Protein AF-0000000083553019 (afdb_homodimer)

Nearest PDB structures (foldseek):
  6pcp-assembly2_C  TM=9.529E-01  e=1.816E-11  Bordetella pertussis
  6pco-assembly2_C  TM=9.263E-01  e=5.884E-11  Bordetella bronchiseptica
  3bpx-assembly1_A  TM=8.188E-01  e=2.866E-08  unclassified
  7kfq-assembly1_A  TM=7.348E-01  e=8.843E-09  Variovorax paradoxus
  7kua-assembly1_A-2  TM=7.991E-01  e=6.022E-08  Pseudomonas putida

Secondary structure (DSSP, 8-state):
-HHHHHTSS--GGG-HHHHHHHHHHHHHHHHHHH--TT--HHHHHHHHHHHHS-S-EEHHHHHHHTT--HHHHHHHHHHHHHTTSEEEEE-SS-TT-EEEEE-HHHHHHHHHHHHHHHHHHHHHHTTS-HHHHHHHHHHHHHT-/-HHHHHTSS--GGG-HHHHHHHHHHHHHHHHHHH--TT--HHHHHHHHHHHHS-S-EEHHHHHHHTT--HHHHHHHHHHHHHTTSEEEEE-SS-TT-EEEEE-HHHHHHHHHHHHHHHHHHHHHHTTS-HHHHHHHHHHHHHT-

Structure (mmCIF, N/CA/C/O backbone):
data_AF-0000000083553019-model_v1
#
loop_
_entity.id
_entity.type
_entity.pdbx_description
1 polymer 'MarR family transcriptional regulator'
#
loop_
_atom_site.group_PDB
_atom_site.id
_atom_site.type_symbol
_atom_site.label_atom_id
_atom_site.label_alt_id
_atom_site.label_comp_id
_atom_site.label_asym_id
_atom_site.label_entity_id
_atom_site.label_seq_id
_atom_site.pdbx_PDB_ins_code
_atom_site.Cartn_x
_atom_site.Cartn_y
_atom_site.Cartn_z
_atom_site.occupancy
_atom_site.B_iso_or_equiv
_atom_site.auth_seq_id
_atom_site.auth_comp_id
_atom_site.auth_asym_id
_atom_site.auth_atom_id
_atom_site.pdbx_PDB_model_num
ATOM 1 N N . MET A 1 1 ? 2.614 -29.984 -16.501 1 35.88 1 MET A N 1
ATOM 2 C CA . MET A 1 1 ? 1.495 -29.535 -15.677 1 35.88 1 MET A CA 1
ATOM 3 C C . MET A 1 1 ? 1.742 -28.126 -15.147 1 35.88 1 MET A C 1
ATOM 5 O O . MET A 1 1 ? 0.849 -27.515 -14.557 1 35.88 1 MET A O 1
ATOM 9 N N . ALA A 1 2 ? 3.005 -27.782 -14.79 1 47.56 2 ALA A N 1
ATOM 10 C CA . ALA A 1 2 ? 3.45 -26.429 -14.47 1 47.56 2 ALA A CA 1
ATOM 11 C C . ALA A 1 2 ? 3.044 -25.444 -15.563 1 47.56 2 ALA A C 1
ATOM 13 O O . ALA A 1 2 ? 2.718 -24.29 -15.277 1 47.56 2 ALA A O 1
ATOM 14 N N . SER A 1 3 ? 3.048 -25.919 -16.697 1 47.74 3 SER A N 1
ATOM 15 C CA . SER A 1 3 ? 2.87 -25.28 -17.996 1 47.74 3 SER A CA 1
ATOM 16 C C . SER A 1 3 ? 1.48 -24.668 -18.126 1 47.74 3 SER A C 1
ATOM 18 O O . SER A 1 3 ? 1.325 -23.576 -18.678 1 47.74 3 SER A O 1
ATOM 20 N N . ASP A 1 4 ? 0.538 -25.415 -17.457 1 52.65 4 ASP A N 1
ATOM 21 C CA . ASP A 1 4 ? -0.836 -25.041 -17.777 1 52.65 4 ASP A CA 1
ATOM 22 C C . ASP A 1 4 ? -1.241 -23.763 -17.045 1 52.65 4 ASP A C 1
ATOM 24 O O . ASP A 1 4 ? -1.961 -22.927 -17.596 1 52.65 4 ASP A O 1
ATOM 28 N N . LEU A 1 5 ? -0.717 -23.644 -15.852 1 54.84 5 LEU A N 1
ATOM 29 C CA . LEU A 1 5 ? -1.091 -22.445 -15.11 1 54.84 5 LEU A CA 1
ATOM 30 C C . LEU A 1 5 ? -0.454 -21.203 -15.725 1 54.84 5 LEU A C 1
ATOM 32 O O . LEU A 1 5 ? -1.067 -20.133 -15.75 1 54.84 5 LEU A O 1
ATOM 36 N N . ALA A 1 6 ? 0.88 -21.448 -16.104 1 54.36 6 ALA A N 1
ATOM 37 C CA . ALA A 1 6 ? 1.606 -20.35 -16.736 1 54.36 6 ALA A CA 1
ATOM 38 C C . ALA A 1 6 ? 0.923 -19.913 -18.028 1 54.36 6 ALA A C 1
ATOM 40 O O . ALA A 1 6 ? 1.055 -18.761 -18.449 1 54.36 6 ALA A O 1
ATOM 41 N N . SER A 1 7 ? 0.325 -20.915 -18.604 1 51.95 7 SER A N 1
ATOM 42 C CA . SER A 1 7 ? -0.366 -20.628 -19.857 1 51.95 7 SER A CA 1
ATOM 43 C C . SER A 1 7 ? -1.573 -19.724 -19.628 1 51.95 7 SER A C 1
ATOM 45 O O . SER A 1 7 ? -2.135 -19.178 -20.579 1 51.95 7 SER A O 1
ATOM 47 N N . GLN A 1 8 ? -1.853 -19.623 -18.243 1 61.03 8 GLN A N 1
ATOM 48 C CA . GLN A 1 8 ? -3.068 -18.85 -18.007 1 61.03 8 GLN A CA 1
ATOM 49 C C . GLN A 1 8 ? -2.781 -17.352 -18.037 1 61.03 8 GLN A C 1
ATOM 51 O O . GLN A 1 8 ? -1.636 -16.93 -17.859 1 61.03 8 GLN A O 1
ATOM 56 N N . ASP A 1 9 ? -3.658 -16.611 -18.716 1 75.68 9 ASP A N 1
ATOM 57 C CA . ASP A 1 9 ? -3.724 -15.187 -19.032 1 75.68 9 ASP A CA 1
ATOM 58 C C . ASP A 1 9 ? -3.428 -14.336 -17.8 1 75.68 9 ASP A C 1
ATOM 60 O O . ASP A 1 9 ? -3.471 -13.106 -17.863 1 75.68 9 ASP A O 1
ATOM 64 N N . TYR A 1 10 ? -3 -15.184 -16.72 1 87.85 10 TYR A N 1
ATOM 65 C CA . TYR A 1 10 ? -2.717 -14.421 -15.51 1 87.85 10 TYR A CA 1
ATOM 66 C C . TYR A 1 10 ? -1.215 -14.266 -15.302 1 87.85 10 TYR A C 1
ATOM 68 O O . TYR A 1 10 ? -0.486 -15.258 -15.237 1 87.85 10 TYR A O 1
ATOM 76 N N . ARG A 1 11 ? -0.749 -13.079 -15.281 1 91.2 11 ARG A N 1
ATOM 77 C CA . ARG A 1 11 ? 0.642 -12.751 -14.986 1 91.2 11 ARG A CA 1
ATOM 78 C C . ARG A 1 11 ? 0.745 -11.856 -13.756 1 91.2 11 ARG A C 1
ATOM 80 O O . ARG A 1 11 ? 0.334 -10.694 -13.791 1 91.2 11 ARG A O 1
ATOM 87 N N . LEU A 1 12 ? 1.39 -12.367 -12.723 1 93.12 12 LEU A N 1
ATOM 88 C CA . LEU A 1 12 ? 1.452 -11.682 -11.436 1 93.12 12 LEU A CA 1
ATOM 89 C C . LEU A 1 12 ? 2.073 -10.298 -11.587 1 93.12 12 LEU A C 1
ATOM 91 O O . LEU A 1 12 ? 1.541 -9.314 -11.069 1 93.12 12 LEU A O 1
ATOM 95 N N . ASP A 1 13 ? 3.11 -10.185 -12.419 1 93.41 13 ASP A N 1
ATOM 96 C CA . ASP A 1 13 ? 3.893 -8.96 -12.549 1 93.41 13 ASP A CA 1
ATOM 97 C C . ASP A 1 13 ? 3.097 -7.872 -13.266 1 93.41 13 ASP A C 1
ATOM 99 O O . ASP A 1 13 ? 3.534 -6.722 -13.339 1 93.41 13 ASP A O 1
ATOM 103 N N . GLU A 1 14 ? 1.885 -8.257 -13.696 1 93.43 14 GLU A N 1
ATOM 104 C CA . GLU A 1 14 ? 1.049 -7.308 -14.424 1 93.43 14 GLU A CA 1
ATOM 105 C C . GLU A 1 14 ? -0.226 -6.987 -13.649 1 93.43 14 GLU A C 1
ATOM 107 O O . GLU A 1 14 ? -1.032 -6.162 -14.084 1 93.43 14 GLU A O 1
ATOM 112 N N . GLN A 1 15 ? -0.389 -7.657 -12.58 1 94.87 15 GLN A N 1
ATOM 113 C CA . GLN A 1 15 ? -1.6 -7.457 -11.791 1 94.87 15 GLN A CA 1
ATOM 114 C C . GLN A 1 15 ? -1.505 -6.186 -10.95 1 94.87 15 GLN A C 1
ATOM 116 O O . GLN A 1 15 ? -0.486 -5.941 -10.3 1 94.87 15 GLN A O 1
ATOM 121 N N . VAL A 1 16 ? -2.529 -5.452 -10.929 1 96.93 16 VAL A N 1
ATOM 122 C CA . VAL A 1 16 ? -2.555 -4.13 -10.313 1 96.93 16 VAL A CA 1
ATOM 123 C C . VAL A 1 16 ? -2.311 -4.253 -8.811 1 96.93 16 VAL A C 1
ATOM 125 O O . VAL A 1 16 ? -1.623 -3.419 -8.217 1 96.93 16 VAL A O 1
ATOM 128 N N . GLY A 1 17 ? -2.87 -5.293 -8.212 1 96.32 17 GLY A N 1
ATOM 129 C CA . GLY A 1 17 ? -2.641 -5.473 -6.787 1 96.32 17 GLY A CA 1
ATOM 130 C C . GLY A 1 17 ? -1.178 -5.67 -6.439 1 96.32 17 GLY A C 1
ATOM 131 O O . GLY A 1 17 ? -0.687 -5.11 -5.457 1 96.32 17 GLY A O 1
ATOM 132 N N . PHE A 1 18 ? -0.495 -6.432 -7.224 1 95.54 18 PHE A N 1
ATOM 133 C CA . PHE A 1 18 ? 0.93 -6.686 -7.042 1 95.54 18 PHE A CA 1
ATOM 134 C C . PHE A 1 18 ? 1.739 -5.414 -7.266 1 95.54 18 PHE A C 1
ATOM 136 O O . PHE A 1 18 ? 2.622 -5.086 -6.471 1 95.54 18 PHE A O 1
ATOM 143 N N . LEU A 1 19 ? 1.368 -4.643 -8.229 1 97.18 19 LEU A N 1
ATOM 144 C CA . LEU A 1 19 ? 2.091 -3.425 -8.581 1 97.18 19 LEU A CA 1
ATOM 145 C C . LEU A 1 19 ? 1.844 -2.329 -7.55 1 97.18 19 LEU A C 1
ATOM 147 O O . LEU A 1 19 ? 2.748 -1.552 -7.235 1 97.18 19 LEU A O 1
ATOM 151 N N . LEU A 1 20 ? 0.642 -2.26 -7.044 1 97.04 20 LEU A N 1
ATOM 152 C CA . LEU A 1 20 ? 0.338 -1.314 -5.975 1 97.04 20 LEU A CA 1
ATOM 153 C C . LEU A 1 20 ? 1.174 -1.609 -4.734 1 97.04 20 LEU A C 1
ATOM 155 O O . LEU A 1 20 ? 1.741 -0.695 -4.131 1 97.04 20 LEU A O 1
ATOM 159 N N . ARG A 1 21 ? 1.282 -2.832 -4.401 1 94.84 21 ARG A N 1
ATOM 160 C CA . ARG A 1 21 ? 2.07 -3.224 -3.237 1 94.84 21 ARG A CA 1
ATOM 161 C C . ARG A 1 21 ? 3.541 -2.869 -3.427 1 94.84 21 ARG A C 1
ATOM 163 O O . ARG A 1 21 ? 4.17 -2.305 -2.529 1 94.84 21 ARG A O 1
ATOM 170 N N . LYS A 1 22 ? 4.045 -3.202 -4.531 1 95.38 22 LYS A N 1
ATOM 171 C CA . LYS A 1 22 ? 5.452 -2.925 -4.807 1 95.38 22 LYS A CA 1
ATOM 172 C C . LYS A 1 22 ? 5.727 -1.424 -4.808 1 95.38 22 LYS A C 1
ATOM 174 O O . LYS A 1 22 ? 6.744 -0.974 -4.275 1 95.38 22 LYS A O 1
ATOM 179 N N . ALA A 1 23 ? 4.852 -0.672 -5.457 1 96.79 23 ALA A N 1
ATOM 180 C CA . ALA A 1 23 ? 5.004 0.781 -5.491 1 96.79 23 ALA A CA 1
ATOM 181 C C . ALA A 1 23 ? 4.937 1.372 -4.085 1 96.79 23 ALA A C 1
ATOM 183 O O . ALA A 1 23 ? 5.723 2.257 -3.74 1 96.79 23 ALA A O 1
ATOM 184 N N . ASN A 1 24 ? 4 0.86 -3.343 1 95.11 24 ASN A N 1
ATOM 185 C CA . ASN A 1 24 ? 3.886 1.313 -1.961 1 95.11 24 ASN A CA 1
ATOM 186 C C . ASN A 1 24 ? 5.132 0.963 -1.152 1 95.11 24 ASN A C 1
ATOM 188 O O . ASN A 1 24 ? 5.609 1.774 -0.356 1 95.11 24 ASN A O 1
ATOM 192 N N . GLN A 1 25 ? 5.622 -0.166 -1.332 1 92.89 25 GLN A N 1
ATOM 193 C CA . GLN A 1 25 ? 6.833 -0.589 -0.637 1 92.89 25 GLN A CA 1
ATOM 194 C C . GLN A 1 25 ? 8.011 0.316 -0.985 1 92.89 25 GLN A C 1
ATOM 196 O O . GLN A 1 25 ? 8.772 0.721 -0.103 1 92.89 25 GLN A O 1
ATOM 201 N N . ARG A 1 26 ? 8.193 0.574 -2.219 1 94.77 26 ARG A N 1
ATOM 202 C CA . ARG A 1 26 ? 9.265 1.476 -2.629 1 94.77 26 ARG A CA 1
ATOM 203 C C . ARG A 1 26 ? 9.106 2.845 -1.978 1 94.77 26 ARG A C 1
ATOM 205 O O . ARG A 1 26 ? 10.075 3.411 -1.465 1 94.77 26 ARG A O 1
ATOM 212 N N . HIS A 1 27 ? 7.912 3.39 -2.013 1 95.8 27 HIS A N 1
ATOM 213 C CA . HIS A 1 27 ? 7.644 4.685 -1.398 1 95.8 27 HIS A CA 1
ATOM 214 C C . HIS A 1 27 ? 7.989 4.672 0.087 1 95.8 27 HIS A C 1
ATOM 216 O O . HIS A 1 27 ? 8.626 5.601 0.589 1 95.8 27 HIS A O 1
ATOM 222 N N . LEU A 1 28 ? 7.637 3.625 0.771 1 93.13 28 LEU A N 1
ATOM 223 C CA . LEU A 1 28 ? 7.887 3.529 2.206 1 93.13 28 LEU A CA 1
ATOM 224 C C . LEU A 1 28 ? 9.38 3.411 2.49 1 93.13 28 LEU A C 1
ATOM 226 O O . LEU A 1 28 ? 9.865 3.916 3.506 1 93.13 28 LEU A O 1
ATOM 230 N N . THR A 1 29 ? 10.076 2.747 1.608 1 92.99 29 THR A N 1
ATOM 231 C CA . THR A 1 29 ? 11.526 2.671 1.741 1 92.99 29 THR A CA 1
ATOM 232 C C . THR A 1 29 ? 12.154 4.055 1.613 1 92.99 29 THR A C 1
ATOM 234 O O . THR A 1 29 ? 13.019 4.427 2.409 1 92.99 29 THR A O 1
ATOM 237 N N . ILE A 1 30 ? 11.708 4.795 0.635 1 95.14 30 ILE A N 1
ATOM 238 C CA . ILE A 1 30 ? 12.183 6.16 0.444 1 95.14 30 ILE A CA 1
ATOM 239 C C . ILE A 1 30 ? 11.854 6.998 1.678 1 95.14 30 ILE A C 1
ATOM 241 O O . ILE A 1 30 ? 12.714 7.713 2.198 1 95.14 30 ILE A O 1
ATOM 245 N N . LEU A 1 31 ? 10.656 6.86 2.144 1 94.34 31 LEU A N 1
ATOM 246 C CA . LEU A 1 31 ? 10.183 7.6 3.309 1 94.34 31 LEU A CA 1
ATOM 247 C C . LEU A 1 31 ? 11.017 7.267 4.541 1 94.34 31 LEU A C 1
ATOM 249 O O . LEU A 1 31 ? 11.496 8.167 5.234 1 94.34 31 LEU A O 1
ATOM 253 N N . SER A 1 32 ? 11.209 6.051 4.799 1 91.4 32 SER A N 1
ATOM 254 C CA . SER A 1 32 ? 11.938 5.607 5.982 1 91.4 32 SER A CA 1
ATOM 255 C C . SER A 1 32 ? 13.383 6.093 5.955 1 91.4 32 SER A C 1
ATOM 257 O O . SER A 1 32 ? 13.973 6.363 7.004 1 91.4 32 SER A O 1
ATOM 259 N N . GLY A 1 33 ? 13.906 6.227 4.777 1 92.36 33 GLY A N 1
ATOM 260 C CA . GLY A 1 33 ? 15.286 6.665 4.649 1 92.36 33 GLY A CA 1
ATOM 261 C C . GLY A 1 33 ? 15.455 8.164 4.816 1 92.36 33 GLY A C 1
ATOM 262 O O . GLY A 1 33 ? 16.561 8.644 5.07 1 92.36 33 GLY A O 1
ATOM 263 N N . MET A 1 34 ? 14.38 8.879 4.72 1 92.08 34 MET A N 1
ATOM 264 C CA . MET A 1 34 ? 14.506 10.333 4.674 1 92.08 34 MET A CA 1
ATOM 265 C C . MET A 1 34 ? 13.783 10.978 5.852 1 92.08 34 MET A C 1
ATOM 267 O O . MET A 1 34 ? 14.091 12.11 6.229 1 92.08 34 MET A O 1
ATOM 271 N N . MET A 1 35 ? 12.754 10.323 6.338 1 85.59 35 MET A N 1
ATOM 272 C CA . MET A 1 35 ? 11.862 10.953 7.307 1 85.59 35 MET A CA 1
ATOM 273 C C . MET A 1 35 ? 12.592 11.237 8.615 1 85.59 35 MET A C 1
ATOM 275 O O . MET A 1 35 ? 13.135 10.324 9.239 1 85.59 35 MET A O 1
ATOM 279 N N . PRO A 1 36 ? 12.46 12.543 8.803 1 74.69 36 PRO A N 1
ATOM 280 C CA . PRO A 1 36 ? 13.012 12.925 10.105 1 74.69 36 PRO A CA 1
ATOM 281 C C . PRO A 1 36 ? 11.989 12.82 11.234 1 74.69 36 PRO A C 1
ATOM 283 O O . PRO A 1 36 ? 10.782 12.82 10.98 1 74.69 36 PRO A O 1
ATOM 286 N N . GLY A 1 37 ? 12.416 12.621 12.511 1 70.2 37 GLY A N 1
ATOM 287 C CA . GLY A 1 37 ? 11.575 12.891 13.666 1 70.2 37 GLY A CA 1
ATOM 288 C C . GLY A 1 37 ? 10.823 11.667 14.155 1 70.2 37 GLY A C 1
ATOM 289 O O . GLY A 1 37 ? 10.06 11.746 15.12 1 70.2 37 GLY A O 1
ATOM 290 N N . GLY A 1 38 ? 10.893 10.594 13.341 1 81.59 38 GLY A N 1
ATOM 291 C CA . GLY A 1 38 ? 10.377 9.346 13.88 1 81.59 38 GLY A CA 1
ATOM 292 C C . GLY A 1 38 ? 8.906 9.129 13.579 1 81.59 38 GLY A C 1
ATOM 293 O O . GLY A 1 38 ? 8.238 8.343 14.254 1 81.59 38 GLY A O 1
ATOM 294 N N . LEU A 1 39 ? 8.263 10 12.646 1 90.9 39 LEU A N 1
ATOM 295 C CA . LEU A 1 39 ? 6.855 9.792 12.326 1 90.9 39 LEU A CA 1
ATOM 296 C C . LEU A 1 39 ? 6.695 8.736 11.238 1 90.9 39 LEU A C 1
ATOM 298 O O . LEU A 1 39 ? 7.475 8.699 10.283 1 90.9 39 LEU A O 1
ATOM 302 N N . THR A 1 40 ? 5.704 7.959 11.41 1 90.55 40 THR A N 1
ATOM 303 C CA . THR A 1 40 ? 5.28 7.08 10.326 1 90.55 40 THR A CA 1
ATOM 304 C C . THR A 1 40 ? 4.424 7.839 9.316 1 90.55 40 THR A C 1
ATOM 306 O O . THR A 1 40 ? 4.034 8.983 9.561 1 90.55 40 THR A O 1
ATOM 309 N N . SER A 1 41 ? 4.189 7.203 8.19 1 92.47 41 SER A N 1
ATOM 310 C CA . SER A 1 41 ? 3.344 7.809 7.166 1 92.47 41 SER A CA 1
ATOM 311 C C . SER A 1 41 ? 1.958 8.133 7.713 1 92.47 41 SER A C 1
ATOM 313 O O . SER A 1 41 ? 1.425 9.216 7.467 1 92.47 41 SER A O 1
ATOM 315 N N . MET A 1 42 ? 1.43 7.225 8.532 1 93.15 42 MET A N 1
ATOM 316 C CA . MET A 1 42 ? 0.09 7.405 9.084 1 93.15 42 MET A CA 1
ATOM 317 C C . MET A 1 42 ? 0.078 8.515 10.13 1 93.15 42 MET A C 1
ATOM 319 O O . MET A 1 42 ? -0.873 9.295 10.202 1 93.15 42 MET A O 1
ATOM 323 N N . GLN A 1 43 ? 1.106 8.571 10.902 1 94.3 43 GLN A N 1
ATOM 324 C CA . GLN A 1 43 ? 1.22 9.642 11.887 1 94.3 43 GLN A CA 1
ATOM 325 C C . GLN A 1 43 ? 1.347 11.002 11.207 1 94.3 43 GLN A C 1
ATOM 327 O O . GLN A 1 43 ? 0.732 11.978 11.642 1 94.3 43 GLN A O 1
ATOM 332 N N . PHE A 1 44 ? 2.109 11.037 10.152 1 94.4 44 PHE A N 1
ATOM 333 C CA . PHE A 1 44 ? 2.257 12.281 9.406 1 94.4 44 PHE A CA 1
ATOM 334 C C . PHE A 1 44 ? 0.919 12.73 8.832 1 94.4 44 PHE A C 1
ATOM 336 O O . PHE A 1 44 ? 0.516 13.881 9.01 1 94.4 44 PHE A O 1
ATOM 343 N N . SER A 1 45 ? 0.286 11.857 8.114 1 95.2 45 SER A N 1
ATOM 344 C CA . SER A 1 45 ? -0.989 12.205 7.497 1 95.2 45 SER A CA 1
ATOM 345 C C . SER A 1 45 ? -1.991 12.694 8.537 1 95.2 45 SER A C 1
ATOM 347 O O . SER A 1 45 ? -2.74 13.642 8.288 1 95.2 45 SER A O 1
ATOM 349 N N . THR A 1 46 ? -1.995 12.086 9.657 1 95.19 46 THR A N 1
ATOM 350 C CA . THR A 1 46 ? -2.897 12.453 10.743 1 95.19 46 THR A CA 1
ATOM 351 C C . THR A 1 46 ? -2.562 13.843 11.277 1 95.19 46 THR A C 1
ATOM 353 O O . THR A 1 46 ? -3.443 14.698 11.392 1 95.19 46 THR A O 1
ATOM 356 N N . LEU A 1 47 ? -1.327 14.06 11.577 1 94.47 47 LEU A N 1
ATOM 357 C CA . LEU A 1 47 ? -0.879 15.353 12.083 1 94.47 47 LEU A CA 1
ATOM 358 C C . LEU A 1 47 ? -1.17 16.461 11.076 1 94.47 47 LEU A C 1
ATOM 360 O O . LEU A 1 47 ? -1.643 17.536 11.45 1 94.47 47 LEU A O 1
ATOM 364 N N . TYR A 1 48 ? -0.899 16.159 9.862 1 94.88 48 TYR A N 1
ATOM 365 C CA . TYR A 1 48 ? -1.138 17.118 8.79 1 94.88 48 TYR A CA 1
ATOM 366 C C . TYR A 1 48 ? -2.616 17.484 8.704 1 94.88 48 TYR A C 1
ATOM 368 O O . TYR A 1 48 ? -2.966 18.663 8.627 1 94.88 48 TYR A O 1
ATOM 376 N N . ARG A 1 49 ? -3.413 16.461 8.725 1 93.77 49 ARG A N 1
ATOM 377 C CA . ARG A 1 49 ? -4.852 16.683 8.618 1 93.77 49 ARG A CA 1
ATOM 378 C C . ARG A 1 49 ? -5.364 17.525 9.782 1 93.77 49 ARG A C 1
ATOM 380 O O . ARG A 1 49 ? -6.138 18.464 9.582 1 93.77 49 ARG A O 1
ATOM 387 N N . LEU A 1 50 ? -4.95 17.276 10.897 1 93.3 50 LEU A N 1
ATOM 388 C CA . LEU A 1 50 ? -5.391 18.011 12.077 1 93.3 50 LEU A CA 1
ATOM 389 C C . LEU A 1 50 ? -4.924 19.461 12.02 1 93.3 50 LEU A C 1
ATOM 391 O O . LEU A 1 50 ? -5.623 20.362 12.491 1 93.3 50 LEU A O 1
ATOM 395 N N . ALA A 1 51 ? -3.792 19.652 11.457 1 91.94 51 ALA A N 1
ATOM 396 C CA . ALA A 1 51 ? -3.209 20.99 11.409 1 91.94 51 ALA A CA 1
ATOM 397 C C . ALA A 1 51 ? -3.891 21.848 10.347 1 91.94 51 ALA A C 1
ATOM 399 O O . ALA A 1 51 ? -3.88 23.078 10.432 1 91.94 51 ALA A O 1
ATOM 400 N N . THR A 1 52 ? -4.48 21.185 9.383 1 89.98 52 THR A N 1
ATOM 401 C CA . THR A 1 52 ? -4.929 21.954 8.228 1 89.98 52 THR A CA 1
ATOM 402 C C . THR A 1 52 ? -6.453 21.972 8.149 1 89.98 52 THR A C 1
ATOM 404 O O . THR A 1 52 ? -7.033 22.786 7.429 1 89.98 52 THR A O 1
ATOM 407 N N . GLU A 1 53 ? -7.01 21.028 8.815 1 84.58 53 GLU A N 1
ATOM 408 C CA . GLU A 1 53 ? -8.469 20.992 8.817 1 84.58 53 GLU A CA 1
ATOM 409 C C . GLU A 1 53 ? -9.044 21.957 9.85 1 84.58 53 GLU A C 1
ATOM 411 O O . GLU A 1 53 ? -8.539 22.048 10.971 1 84.58 53 GLU A O 1
ATOM 416 N N . PRO A 1 54 ? -10.028 22.695 9.33 1 78.18 54 PRO A N 1
ATOM 417 C CA . PRO A 1 54 ? -10.701 23.531 10.327 1 78.18 54 PRO A CA 1
ATOM 418 C C . PRO A 1 54 ? -11.413 22.711 11.401 1 78.18 54 PRO A C 1
ATOM 420 O O . PRO A 1 54 ? -11.965 21.648 11.106 1 78.18 54 PRO A O 1
ATOM 423 N N . GLY A 1 55 ? -11.088 22.907 12.615 1 69.52 55 GLY A N 1
ATOM 424 C CA . GLY A 1 55 ? -11.594 22.118 13.727 1 69.52 55 GLY A CA 1
ATOM 425 C C . GLY A 1 55 ? -13.088 22.277 13.94 1 69.52 55 GLY A C 1
ATOM 426 O O . GLY A 1 55 ? -13.781 22.858 13.102 1 69.52 55 GLY A O 1
ATOM 427 N N . PRO A 1 56 ? -13.579 21.698 15.021 1 77.15 56 PRO A N 1
ATOM 428 C CA . PRO A 1 56 ? -13.164 20.512 15.774 1 77.15 56 PRO A CA 1
ATOM 429 C C . PRO A 1 56 ? -13.197 19.238 14.932 1 77.15 56 PRO A C 1
ATOM 431 O O . PRO A 1 56 ? -14.064 19.087 14.068 1 77.15 56 PRO A O 1
ATOM 434 N N . VAL A 1 57 ? -12.211 18.389 15.055 1 88.81 57 VAL A N 1
ATOM 435 C CA . VAL A 1 57 ? -12.153 17.124 14.33 1 88.81 57 VAL A CA 1
ATOM 436 C C . VAL A 1 57 ? -12.328 15.961 15.305 1 88.81 57 VAL A C 1
ATOM 438 O O . VAL A 1 57 ? -11.594 15.853 16.29 1 88.81 57 VAL A O 1
ATOM 441 N N . SER A 1 58 ? -13.349 15.173 15.025 1 90.64 58 SER A N 1
ATOM 442 C CA . SER A 1 58 ? -13.543 13.973 15.833 1 90.64 58 SER A CA 1
ATOM 443 C C . SER A 1 58 ? -12.622 12.846 15.378 1 90.64 58 SER A C 1
ATOM 445 O O . SER A 1 58 ? -12.13 12.857 14.247 1 90.64 58 SER A O 1
ATOM 447 N N . GLN A 1 59 ? -12.428 11.91 16.25 1 89.04 59 GLN A N 1
ATOM 448 C CA . GLN A 1 59 ? -11.593 10.764 15.909 1 89.04 59 GLN A CA 1
ATOM 449 C C . GLN A 1 59 ? -12.16 10.007 14.712 1 89.04 59 GLN A C 1
ATOM 451 O O . GLN A 1 59 ? -11.413 9.579 13.83 1 89.04 59 GLN A O 1
ATOM 456 N N . ASN A 1 60 ? -13.442 9.857 14.701 1 88.79 60 ASN A N 1
ATOM 457 C CA . ASN A 1 60 ? -14.088 9.154 13.598 1 88.79 60 ASN A CA 1
ATOM 458 C C . ASN A 1 60 ? -13.921 9.905 12.28 1 88.79 60 ASN A C 1
ATOM 460 O O . ASN A 1 60 ? -13.631 9.299 11.247 1 88.79 60 ASN A O 1
ATOM 464 N N . ALA A 1 61 ? -14.119 11.152 12.332 1 89.75 61 ALA A N 1
ATOM 465 C CA . ALA A 1 61 ? -13.946 11.985 11.145 1 89.75 61 ALA A CA 1
ATOM 466 C C . ALA A 1 61 ? -12.499 11.954 10.66 1 89.75 61 ALA A C 1
ATOM 468 O O . ALA A 1 61 ? -12.243 11.878 9.456 1 89.75 61 ALA A O 1
ATOM 469 N N . LEU A 1 62 ? -11.572 11.998 11.571 1 91.67 62 LEU A N 1
ATOM 470 C CA . LEU A 1 62 ? -10.148 11.949 11.257 1 91.67 62 LEU A CA 1
ATOM 471 C C . LEU A 1 62 ? -9.794 10.651 10.539 1 91.67 62 LEU A C 1
ATOM 473 O O . LEU A 1 62 ? -9.12 10.672 9.506 1 91.67 62 LEU A O 1
ATOM 477 N N . GLY A 1 63 ? -10.236 9.559 11.067 1 91.17 63 GLY A N 1
ATOM 478 C CA . GLY A 1 63 ? -9.993 8.27 10.44 1 91.17 63 GLY A CA 1
ATOM 479 C C . GLY A 1 63 ? -10.465 8.208 9 1 91.17 63 GLY A C 1
ATOM 480 O O . GLY A 1 63 ? -9.742 7.729 8.124 1 91.17 63 GLY A O 1
ATOM 481 N N . ARG A 1 64 ? -11.61 8.733 8.721 1 87.65 64 ARG A N 1
ATOM 482 C CA . ARG A 1 64 ? -12.18 8.751 7.377 1 87.65 64 ARG A CA 1
ATOM 483 C C . ARG A 1 64 ? -11.353 9.628 6.444 1 87.65 64 ARG A C 1
ATOM 485 O O . ARG A 1 64 ? -11.117 9.266 5.289 1 87.65 64 ARG A O 1
ATOM 492 N N . MET A 1 65 ? -10.85 10.713 6.956 1 88.68 65 MET A N 1
ATOM 493 C CA . MET A 1 65 ? -10.102 11.677 6.153 1 88.68 65 MET A CA 1
ATOM 494 C C . MET A 1 65 ? -8.752 11.106 5.734 1 88.68 65 MET A C 1
ATOM 496 O O . MET A 1 65 ? -8.216 11.472 4.686 1 88.68 65 MET A O 1
ATOM 500 N N . VAL A 1 66 ? -8.203 10.18 6.56 1 90.67 66 VAL A N 1
ATOM 501 C CA . VAL A 1 66 ? -6.864 9.685 6.257 1 90.67 66 VAL A CA 1
ATOM 502 C C . VAL A 1 66 ? -6.923 8.193 5.938 1 90.67 66 VAL A C 1
ATOM 504 O O . VAL A 1 66 ? -5.897 7.509 5.945 1 90.67 66 VAL A O 1
ATOM 507 N N . ALA A 1 67 ? -8.117 7.688 5.708 1 87.54 67 ALA A N 1
ATOM 508 C CA . ALA A 1 67 ? -8.364 6.321 5.256 1 87.54 67 ALA A CA 1
ATOM 509 C C . ALA A 1 67 ? -7.82 5.306 6.257 1 87.54 67 ALA A C 1
ATOM 511 O O . ALA A 1 67 ? -7.075 4.397 5.886 1 87.54 67 ALA A O 1
ATOM 512 N N . MET A 1 68 ? -8.197 5.425 7.457 1 90.91 68 MET A N 1
ATOM 513 C CA . MET A 1 68 ? -7.843 4.503 8.533 1 90.91 68 MET A CA 1
ATOM 514 C C . MET A 1 68 ? -9.093 3.984 9.237 1 90.91 68 MET A C 1
ATOM 516 O O . MET A 1 68 ? -10.091 4.698 9.347 1 90.91 68 MET A O 1
ATOM 520 N N . ASP A 1 69 ? -8.94 2.757 9.678 1 88.33 69 ASP A N 1
ATOM 521 C CA . ASP A 1 69 ? -10.036 2.233 10.488 1 88.33 69 ASP A CA 1
ATOM 522 C C . ASP A 1 69 ? -9.929 2.713 11.933 1 88.33 69 ASP A C 1
ATOM 524 O O . ASP A 1 69 ? -8.949 3.361 12.307 1 88.33 69 ASP A O 1
ATOM 528 N N . ALA A 1 70 ? -10.946 2.412 12.669 1 90.4 70 ALA A N 1
ATOM 529 C CA . ALA A 1 70 ? -11.079 2.942 14.024 1 90.4 70 ALA A CA 1
ATOM 530 C C . ALA A 1 70 ? -9.917 2.494 14.905 1 90.4 70 ALA A C 1
ATOM 532 O O . ALA A 1 70 ? -9.371 3.288 15.674 1 90.4 70 ALA A O 1
ATOM 533 N N . ALA A 1 71 ? -9.582 1.2 14.74 1 91.27 71 ALA A N 1
ATOM 534 C CA . ALA A 1 71 ? -8.511 0.666 15.577 1 91.27 71 ALA A CA 1
ATOM 535 C C . ALA A 1 71 ? -7.178 1.338 15.257 1 91.27 71 ALA A C 1
ATOM 537 O O . ALA A 1 71 ? -6.433 1.716 16.164 1 91.27 71 ALA A O 1
ATOM 538 N N . THR A 1 72 ? -6.884 1.513 14.031 1 91.24 72 THR A N 1
ATOM 539 C CA . THR A 1 72 ? -5.651 2.156 13.589 1 91.24 72 THR A CA 1
ATOM 540 C C . THR A 1 72 ? -5.63 3.625 14 1 91.24 72 THR A C 1
ATOM 542 O O . THR A 1 72 ? -4.608 4.128 14.471 1 91.24 72 THR A O 1
ATOM 545 N N . THR A 1 73 ? -6.733 4.27 13.843 1 94.09 73 THR A N 1
ATOM 546 C CA . THR A 1 73 ? -6.833 5.676 14.216 1 94.09 73 THR A CA 1
ATOM 547 C C . THR A 1 73 ? -6.544 5.863 15.703 1 94.09 73 THR A C 1
ATOM 549 O O . THR A 1 73 ? -5.774 6.747 16.085 1 94.09 73 THR A O 1
ATOM 552 N N . LYS A 1 74 ? -7.131 5.057 16.463 1 94.28 74 LYS A N 1
ATOM 553 C CA . LYS A 1 74 ? -6.924 5.124 17.906 1 94.28 74 LYS A CA 1
ATOM 554 C C . LYS A 1 74 ? -5.446 4.979 18.257 1 94.28 74 LYS A C 1
ATOM 556 O O . LYS A 1 74 ? -4.913 5.754 19.054 1 94.28 74 LYS A O 1
ATOM 561 N N . GLY A 1 75 ? -4.817 3.996 17.64 1 95.83 75 GLY A N 1
ATOM 562 C CA . GLY A 1 75 ? -3.402 3.774 17.892 1 95.83 75 GLY A CA 1
ATOM 563 C C . GLY A 1 75 ? -2.53 4.941 17.47 1 95.83 75 GLY A C 1
ATOM 564 O O . GLY A 1 75 ? -1.62 5.338 18.2 1 95.83 75 GLY A O 1
ATOM 565 N N . VAL A 1 76 ? -2.793 5.467 16.361 1 95.86 76 VAL A N 1
ATOM 566 C CA . VAL A 1 76 ? -2.011 6.576 15.826 1 95.86 76 VAL A CA 1
ATOM 567 C C . VAL A 1 76 ? -2.201 7.813 16.702 1 95.86 76 VAL A C 1
ATOM 569 O O . VAL A 1 76 ? -1.232 8.496 17.041 1 95.86 76 VAL A O 1
ATOM 572 N N . VAL A 1 77 ? -3.42 8.059 17.116 1 94.89 77 VAL A N 1
ATOM 573 C CA . VAL A 1 77 ? -3.741 9.206 17.959 1 94.89 77 VAL A CA 1
ATOM 574 C C . VAL A 1 77 ? -3.039 9.069 19.308 1 94.89 77 VAL A C 1
ATOM 576 O O . VAL A 1 77 ? -2.438 10.026 19.802 1 94.89 77 VAL A O 1
ATOM 579 N N . ALA A 1 78 ? -3.103 7.944 19.855 1 96.13 78 ALA A N 1
ATOM 580 C CA . ALA A 1 78 ? -2.464 7.7 21.145 1 96.13 78 ALA A CA 1
ATOM 581 C C . ALA A 1 78 ? -0.963 7.967 21.073 1 96.13 78 ALA A C 1
ATOM 583 O O . ALA A 1 78 ? -0.389 8.567 21.985 1 96.13 78 ALA A O 1
ATOM 584 N N . ARG A 1 79 ? -0.347 7.581 20.036 1 96.37 79 ARG A N 1
ATOM 585 C CA . ARG A 1 79 ? 1.093 7.754 19.87 1 96.37 79 ARG A CA 1
ATOM 586 C C . ARG A 1 79 ? 1.451 9.225 19.693 1 96.37 79 ARG A C 1
ATOM 588 O O . ARG A 1 79 ? 2.446 9.699 20.246 1 96.37 79 ARG A O 1
ATOM 595 N N . LEU A 1 80 ? 0.673 9.918 18.945 1 96.66 80 LEU A N 1
ATOM 596 C CA . LEU A 1 80 ? 0.915 11.341 18.731 1 96.66 80 LEU A CA 1
ATOM 597 C C . LEU A 1 80 ? 0.687 12.131 20.015 1 96.66 80 LEU A C 1
ATOM 599 O O . LEU A 1 80 ? 1.41 13.09 20.296 1 96.66 80 LEU A O 1
ATOM 603 N N . GLN A 1 81 ? -0.305 11.711 20.735 1 96.32 81 GLN A N 1
ATOM 604 C CA . GLN A 1 81 ? -0.588 12.346 22.018 1 96.32 81 GLN A CA 1
ATOM 605 C C . GLN A 1 81 ? 0.551 12.118 23.008 1 96.32 81 GLN A C 1
ATOM 607 O O . GLN A 1 81 ? 0.942 13.034 23.734 1 96.32 81 GLN A O 1
ATOM 612 N N . ALA A 1 82 ? 1.011 10.941 23.031 1 96.57 82 ALA A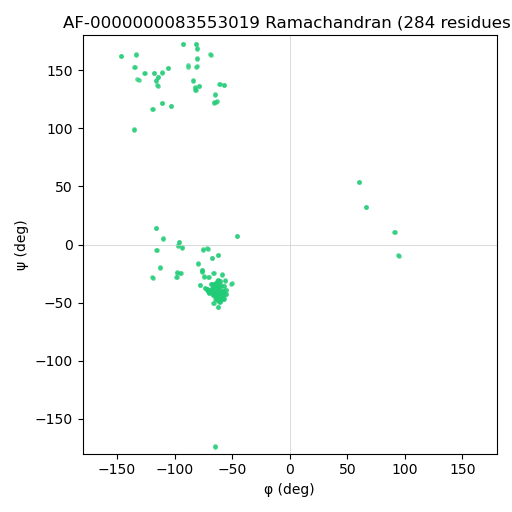 N 1
ATOM 613 C CA . ALA A 1 82 ? 2.109 10.586 23.927 1 96.57 82 ALA A CA 1
ATOM 614 C C . ALA A 1 82 ? 3.341 11.444 23.652 1 96.57 82 ALA A C 1
ATOM 616 O O . ALA A 1 82 ? 4.128 11.72 24.56 1 96.57 82 ALA A O 1
ATOM 617 N N . ARG A 1 83 ? 3.472 11.923 22.463 1 96.11 83 ARG A N 1
ATOM 618 C CA . ARG A 1 83 ? 4.602 12.76 22.072 1 96.11 83 ARG A CA 1
ATOM 619 C C . ARG A 1 83 ? 4.247 14.24 22.171 1 96.11 83 ARG A C 1
ATOM 621 O O . ARG A 1 83 ? 5.01 15.098 21.723 1 96.11 83 ARG A O 1
ATOM 628 N N . ASN A 1 84 ? 3.04 14.519 22.612 1 97.14 84 ASN A N 1
ATOM 629 C CA . ASN A 1 84 ? 2.536 15.875 22.805 1 97.14 84 ASN A CA 1
ATOM 630 C C . ASN A 1 84 ? 2.395 16.615 21.479 1 97.14 84 ASN A C 1
ATOM 632 O O . ASN A 1 84 ? 2.641 17.821 21.406 1 97.14 84 ASN A O 1
ATOM 636 N N . LEU A 1 85 ? 2.092 15.933 20.468 1 96.53 85 LEU A N 1
ATOM 637 C CA . LEU A 1 85 ? 1.946 16.539 19.149 1 96.53 85 LEU A CA 1
ATOM 638 C C . LEU A 1 85 ? 0.487 16.884 18.868 1 96.53 85 LEU A C 1
ATOM 640 O O . LEU A 1 85 ? 0.196 17.707 17.997 1 96.53 85 LEU A O 1
ATOM 644 N N . ILE A 1 86 ? -0.403 16.162 19.551 1 96.44 86 ILE A N 1
ATOM 645 C CA . ILE A 1 86 ? -1.824 16.479 19.455 1 96.44 86 ILE A CA 1
ATOM 646 C C . ILE A 1 86 ? -2.443 16.502 20.85 1 96.44 86 ILE A C 1
ATOM 648 O O . ILE A 1 86 ? -1.838 16.025 21.813 1 96.44 86 ILE A O 1
ATOM 652 N N . ARG A 1 87 ? -3.586 17.079 20.968 1 94.52 87 ARG A N 1
ATOM 653 C CA . ARG A 1 87 ? -4.343 17.097 22.216 1 94.52 87 ARG A CA 1
ATOM 654 C C . ARG A 1 87 ? -5.811 16.765 21.97 1 94.52 87 ARG A C 1
ATOM 656 O O . ARG A 1 87 ? -6.314 16.937 20.858 1 94.52 87 ARG A O 1
ATOM 663 N N . THR A 1 88 ? -6.379 16.232 22.976 1 90.94 88 THR A N 1
ATOM 664 C CA . THR A 1 88 ? -7.79 15.864 22.957 1 90.94 88 THR A CA 1
ATOM 665 C C . THR A 1 88 ? -8.583 16.71 23.95 1 90.94 88 THR A C 1
ATOM 667 O O . THR A 1 88 ? -8.109 16.988 25.053 1 90.94 88 THR A O 1
ATOM 670 N N . GLU A 1 89 ? -9.719 17.15 23.488 1 89.49 89 GLU A N 1
ATOM 671 C CA . GLU A 1 89 ? -10.614 17.913 24.354 1 89.49 89 GLU A CA 1
ATOM 672 C C . GLU A 1 89 ? -12.04 17.376 24.284 1 89.49 89 GLU A C 1
ATOM 674 O O . GLU A 1 89 ? -12.486 16.92 23.229 1 89.49 89 GLU A O 1
ATOM 679 N N . PRO A 1 90 ? -12.676 17.373 25.418 1 87.17 90 PRO A N 1
ATOM 680 C CA . PRO A 1 90 ? -14.084 16.974 25.36 1 87.17 90 PRO A CA 1
ATOM 681 C C . PRO A 1 90 ? -14.905 17.845 24.412 1 87.17 90 PRO A C 1
ATOM 683 O O . PRO A 1 90 ? -14.664 19.051 24.311 1 87.17 90 PRO A O 1
ATOM 686 N N . ASP A 1 91 ? -15.758 17.165 23.646 1 79.68 91 ASP A N 1
ATOM 687 C CA . ASP A 1 91 ? -16.675 17.922 22.799 1 79.68 91 ASP A CA 1
ATOM 688 C C . ASP A 1 91 ? -17.659 18.731 23.64 1 79.68 91 ASP A C 1
ATOM 690 O O . ASP A 1 91 ? -18.284 18.198 24.559 1 79.68 91 ASP A O 1
ATOM 694 N N . PRO A 1 92 ? -17.736 20.003 23.321 1 76.49 92 PRO A N 1
ATOM 695 C CA . PRO A 1 92 ? -18.63 20.838 24.127 1 76.49 92 PRO A CA 1
ATOM 696 C C . PRO A 1 92 ? -20.1 20.454 23.966 1 76.49 92 PRO A C 1
ATOM 698 O O . PRO A 1 92 ? -20.908 20.702 24.864 1 76.49 92 PRO A O 1
ATOM 701 N N . THR A 1 93 ? -20.431 19.853 22.872 1 79.76 93 THR A N 1
ATOM 702 C CA . THR A 1 93 ? -21.826 19.554 22.568 1 79.76 93 THR A CA 1
ATOM 703 C C . THR A 1 93 ? -22.161 18.111 22.932 1 79.76 93 THR A C 1
A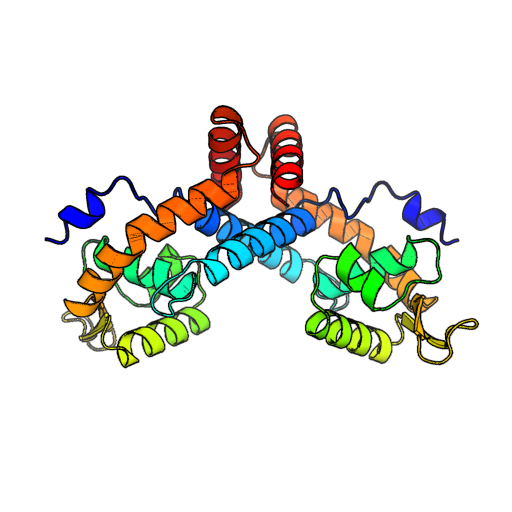TOM 705 O O . THR A 1 93 ? -23.331 17.768 23.118 1 79.76 93 THR A O 1
ATOM 708 N N . ASP A 1 94 ? -21.204 17.276 22.892 1 78.1 94 ASP A N 1
ATOM 709 C CA . ASP A 1 94 ? -21.369 15.866 23.232 1 78.1 94 ASP A CA 1
ATOM 710 C C . ASP A 1 94 ? -20.226 15.379 24.12 1 78.1 94 ASP A C 1
ATOM 712 O O . ASP A 1 94 ? -19.141 15.064 23.628 1 78.1 94 ASP A O 1
ATOM 716 N N . LYS A 1 95 ? -20.47 15.33 25.363 1 75.94 95 LYS A N 1
ATOM 717 C CA . LYS A 1 95 ? -19.446 15.004 26.351 1 75.94 95 LYS A CA 1
ATOM 718 C C . LYS A 1 95 ? -18.895 13.598 26.129 1 75.94 95 LYS A C 1
ATOM 720 O O . LYS A 1 95 ? -17.854 13.239 26.683 1 75.94 95 LYS A O 1
ATOM 725 N N . ARG A 1 96 ? -19.524 12.876 25.255 1 74.73 96 ARG A N 1
ATOM 726 C CA . ARG A 1 96 ? -19.071 11.511 25.008 1 74.73 96 ARG A CA 1
ATOM 727 C C . ARG A 1 96 ? -18.1 11.461 23.833 1 74.73 96 ARG A C 1
ATOM 729 O O . ARG A 1 96 ? -17.524 10.41 23.541 1 74.73 96 ARG A O 1
ATOM 736 N N . ARG A 1 97 ? -18.014 12.7 23.361 1 81.28 97 ARG A N 1
ATOM 737 C CA . ARG A 1 97 ? -17.125 12.763 22.206 1 81.28 97 ARG A CA 1
ATOM 738 C C . ARG A 1 97 ? -15.922 13.656 22.488 1 81.28 97 ARG A C 1
ATOM 740 O O . ARG A 1 97 ? -15.992 14.553 23.331 1 81.28 97 ARG A O 1
ATOM 747 N N . TYR A 1 98 ? -14.863 13.294 21.895 1 87.13 98 TYR A N 1
ATOM 748 C CA . TYR A 1 98 ? -13.663 14.116 22 1 87.13 98 TYR A CA 1
ATOM 749 C C . TYR A 1 98 ? -13.285 14.705 20.646 1 87.13 98 TYR A C 1
ATOM 751 O O . TYR A 1 98 ? -13.601 14.129 19.602 1 87.13 98 TYR A O 1
ATOM 759 N N . THR A 1 99 ? -12.793 15.939 20.779 1 91.09 99 THR A N 1
ATOM 760 C CA . THR A 1 99 ? -12.231 16.561 19.585 1 91.09 99 THR A CA 1
ATOM 761 C C . THR A 1 99 ? -10.706 16.578 19.65 1 91.09 99 THR A C 1
ATOM 763 O O . THR A 1 99 ? -10.127 16.613 20.737 1 91.09 99 THR A O 1
ATOM 766 N N . LEU A 1 100 ? -10.078 16.561 18.452 1 94.58 100 LEU A N 1
ATOM 767 C CA . LEU A 1 100 ? -8.627 16.495 18.325 1 94.58 100 LEU A CA 1
ATOM 768 C C . LEU A 1 100 ? -8.08 17.759 17.669 1 94.58 100 LEU A C 1
ATOM 770 O O . LEU A 1 100 ? -8.706 18.313 16.763 1 94.58 100 LEU A O 1
ATOM 774 N N . SER A 1 101 ? -6.932 18.189 18.195 1 93.73 101 SER A N 1
ATOM 775 C CA . SER A 1 101 ? -6.233 19.311 17.578 1 93.73 101 SER A CA 1
ATOM 776 C C . SER A 1 101 ? -4.721 19.162 17.713 1 93.73 101 SER A C 1
ATOM 778 O O . SER A 1 101 ? -4.24 18.394 18.55 1 93.73 101 SER A O 1
ATOM 780 N N . THR A 1 102 ? -4.025 19.881 16.914 1 94.3 102 THR A N 1
ATOM 781 C CA . THR A 1 102 ? -2.569 19.877 17.013 1 94.3 102 THR A CA 1
ATOM 782 C C . THR A 1 102 ? -2.101 20.796 18.137 1 94.3 102 THR A C 1
ATOM 784 O O . THR A 1 102 ? -2.785 21.762 18.482 1 94.3 102 THR A O 1
ATOM 787 N N . THR A 1 103 ? -0.943 20.492 18.682 1 95.02 103 THR A N 1
ATOM 788 C CA . THR A 1 103 ? -0.27 21.4 19.603 1 95.02 103 THR A CA 1
ATOM 789 C C . THR A 1 103 ? 0.709 22.301 18.855 1 95.02 103 THR A C 1
ATOM 791 O O . THR A 1 103 ? 0.926 22.128 17.654 1 95.02 103 THR A O 1
ATOM 794 N N . GLU A 1 104 ? 1.264 23.285 19.607 1 94.84 104 GLU A N 1
ATOM 795 C CA . GLU A 1 104 ? 2.314 24.116 19.025 1 94.84 104 GLU A CA 1
ATOM 796 C C . GLU A 1 104 ? 3.521 23.276 18.618 1 94.84 104 GLU A C 1
ATOM 798 O O . GLU A 1 104 ? 4.127 23.516 17.572 1 94.84 104 GLU A O 1
ATOM 803 N N . GLU A 1 105 ? 3.783 22.286 19.415 1 95.24 105 GLU A N 1
ATOM 804 C CA . GLU A 1 105 ? 4.884 21.376 19.112 1 95.24 105 GLU A CA 1
ATOM 805 C C . GLU A 1 105 ? 4.594 20.558 17.857 1 95.24 105 GLU A C 1
ATOM 807 O O . GLU A 1 105 ? 5.484 20.336 17.034 1 95.24 105 GLU A O 1
ATOM 812 N N . GLY A 1 106 ? 3.382 20.109 17.765 1 94.7 106 GLY A N 1
ATOM 813 C CA . GLY A 1 106 ? 2.979 19.364 16.584 1 94.7 106 GLY A CA 1
ATOM 814 C C . GLY A 1 106 ? 3.062 20.179 15.307 1 94.7 106 GLY A C 1
ATOM 815 O O . GLY A 1 106 ? 3.522 19.684 14.276 1 94.7 106 GLY A O 1
ATOM 816 N N . ARG A 1 107 ? 2.702 21.409 15.42 1 93.43 107 ARG A N 1
ATOM 817 C CA . ARG A 1 107 ? 2.739 22.292 14.259 1 93.43 107 ARG A CA 1
ATOM 818 C C . ARG A 1 107 ? 4.176 22.615 13.863 1 93.43 107 ARG A C 1
ATOM 820 O O . ARG A 1 107 ? 4.498 22.676 12.674 1 93.43 107 ARG A O 1
ATOM 827 N N . ALA A 1 108 ? 4.969 22.813 14.842 1 93.12 108 ALA A N 1
ATOM 828 C CA . ALA A 1 108 ? 6.381 23.089 14.587 1 93.12 108 ALA A CA 1
ATOM 829 C C . ALA A 1 108 ? 7.061 21.897 13.919 1 93.12 108 ALA A C 1
ATOM 831 O O . ALA A 1 108 ? 7.827 22.065 12.967 1 93.12 108 ALA A O 1
ATOM 832 N N . LEU A 1 109 ? 6.742 20.755 14.393 1 93.47 109 LEU A N 1
ATOM 833 C CA . LEU A 1 109 ? 7.309 19.547 13.803 1 93.47 109 LEU A CA 1
ATOM 834 C C . LEU A 1 109 ? 6.858 19.386 12.355 1 93.47 109 LEU A C 1
ATOM 836 O O . LEU A 1 109 ? 7.669 19.08 11.478 1 93.47 109 LEU A O 1
ATOM 840 N N . LEU A 1 110 ? 5.63 19.578 12.145 1 92.31 110 LEU A N 1
ATOM 841 C CA . LEU A 1 110 ? 5.066 19.465 10.804 1 92.31 110 LEU A CA 1
ATOM 842 C C . LEU A 1 110 ? 5.752 20.431 9.843 1 92.31 110 LEU A C 1
ATOM 844 O O . LEU A 1 110 ? 6.093 20.056 8.719 1 92.31 110 LEU A O 1
ATOM 848 N N . ALA A 1 111 ? 5.952 21.618 10.302 1 90.66 111 ALA A N 1
ATOM 849 C CA . ALA A 1 111 ? 6.6 22.629 9.471 1 90.66 111 ALA A CA 1
ATOM 850 C C . ALA A 1 111 ? 8.002 22.187 9.063 1 90.66 111 ALA A C 1
ATOM 852 O O . ALA A 1 111 ? 8.451 22.474 7.951 1 90.66 111 ALA A O 1
ATOM 853 N N . GLY A 1 112 ? 8.612 21.505 9.963 1 90.24 112 GLY A N 1
ATOM 854 C CA . GLY A 1 112 ? 9.953 21.014 9.689 1 90.24 112 GLY A CA 1
ATOM 855 C C . GLY A 1 112 ? 9.97 19.806 8.772 1 90.24 112 GLY A C 1
ATOM 856 O O . GLY A 1 112 ? 10.949 19.576 8.058 1 90.24 112 GLY A O 1
ATOM 857 N N . ILE A 1 113 ? 8.909 19.085 8.668 1 92.73 113 ILE A N 1
ATOM 858 C CA . ILE A 1 113 ? 8.869 17.81 7.961 1 92.73 113 ILE A CA 1
ATOM 859 C C . ILE A 1 113 ? 8.315 18.019 6.553 1 92.73 113 ILE A C 1
ATOM 861 O O . ILE A 1 113 ? 8.631 17.257 5.636 1 92.73 113 ILE A O 1
ATOM 865 N N . LEU A 1 114 ? 7.56 19.036 6.327 1 92.75 114 LEU A N 1
ATOM 866 C CA . LEU A 1 114 ? 6.838 19.241 5.076 1 92.75 114 LEU A CA 1
ATOM 867 C C . LEU A 1 114 ? 7.803 19.321 3.898 1 92.75 114 LEU A C 1
ATOM 869 O O . LEU A 1 114 ? 7.576 18.694 2.861 1 92.75 114 LEU A O 1
ATOM 873 N N . PRO A 1 115 ? 8.99 20.034 4.065 1 92.18 115 PRO A N 1
ATOM 874 C CA . PRO A 1 115 ? 9.935 20.047 2.946 1 92.18 115 PRO A CA 1
ATOM 875 C C . PRO A 1 115 ? 10.494 18.662 2.629 1 92.18 115 PRO A C 1
ATOM 877 O O . PRO A 1 115 ? 10.747 18.346 1.464 1 92.18 115 PRO A O 1
ATOM 880 N N . VAL A 1 116 ? 10.653 17.87 3.588 1 93.93 116 VAL A N 1
ATOM 881 C CA . VAL A 1 116 ? 11.157 16.513 3.405 1 93.93 116 VAL A CA 1
ATOM 882 C C . VAL A 1 116 ? 10.106 15.662 2.697 1 93.93 116 VAL A C 1
ATOM 884 O O . VAL A 1 116 ? 10.432 14.88 1.801 1 93.93 116 VAL A O 1
ATOM 887 N N . MET A 1 117 ? 8.844 15.857 3.074 1 93.54 117 MET A N 1
ATOM 888 C CA . MET A 1 117 ? 7.759 15.107 2.449 1 93.54 117 MET A CA 1
ATOM 889 C C . MET A 1 117 ? 7.645 15.447 0.966 1 93.54 117 MET A C 1
ATOM 891 O O . MET A 1 117 ? 7.364 14.573 0.144 1 93.54 117 MET A O 1
ATOM 895 N N . ARG A 1 118 ? 7.932 16.646 0.622 1 93.94 118 ARG A N 1
ATOM 896 C CA . ARG A 1 118 ? 7.928 17.041 -0.782 1 93.94 118 ARG A CA 1
ATOM 897 C C . ARG A 1 118 ? 9.051 16.35 -1.548 1 93.94 118 ARG A C 1
ATOM 899 O O . ARG A 1 118 ? 8.866 15.939 -2.696 1 93.94 118 ARG A O 1
ATOM 906 N N . GLU A 1 119 ? 10.159 16.252 -0.884 1 94.88 119 GLU A N 1
ATOM 907 C CA . GLU A 1 119 ? 11.291 15.564 -1.498 1 94.88 119 GLU A CA 1
ATOM 908 C C . GLU A 1 119 ? 11 14.077 -1.679 1 94.88 119 GLU A C 1
ATOM 910 O O . GLU A 1 119 ? 11.37 13.486 -2.696 1 94.88 119 GLU A O 1
ATOM 915 N N . ILE A 1 120 ? 10.34 13.521 -0.723 1 95.1 120 ILE A N 1
ATOM 916 C CA . ILE A 1 120 ? 9.973 12.111 -0.796 1 95.1 120 ILE A CA 1
ATOM 917 C C . ILE A 1 120 ? 9.034 11.882 -1.977 1 95.1 120 ILE A C 1
ATOM 919 O O . ILE A 1 120 ? 9.193 10.916 -2.727 1 95.1 120 ILE A O 1
ATOM 923 N N . THR A 1 121 ? 8.084 12.77 -2.128 1 95.43 121 THR A N 1
ATOM 924 C CA . THR A 1 121 ? 7.178 12.701 -3.268 1 95.43 121 THR A CA 1
ATOM 925 C C . THR A 1 121 ? 7.953 12.767 -4.581 1 95.43 121 THR A C 1
ATOM 927 O O . THR A 1 121 ? 7.72 11.964 -5.487 1 95.43 121 THR A O 1
ATOM 930 N N . ARG A 1 122 ? 8.895 13.662 -4.624 1 95.89 122 ARG A N 1
ATOM 931 C CA . ARG A 1 122 ? 9.71 13.827 -5.823 1 95.89 122 ARG A CA 1
ATOM 932 C C . ARG A 1 122 ? 10.517 12.566 -6.113 1 95.89 122 ARG A C 1
ATOM 934 O O . ARG A 1 122 ? 10.579 12.112 -7.258 1 95.89 122 ARG A O 1
ATOM 941 N N . GLU A 1 123 ? 11.071 12.023 -5.118 1 96.97 123 GLU A N 1
ATOM 942 C CA . GLU A 1 123 ? 11.873 10.814 -5.282 1 96.97 123 GLU A CA 1
ATOM 943 C C . GLU A 1 123 ? 11.008 9.632 -5.713 1 96.97 123 GLU A C 1
ATOM 945 O O . GLU A 1 123 ? 11.43 8.815 -6.533 1 96.97 123 GLU A O 1
ATOM 950 N N . THR A 1 124 ? 9.825 9.565 -5.174 1 97.33 124 THR A N 1
ATOM 951 C CA . THR A 1 124 ? 8.907 8.484 -5.517 1 97.33 124 THR A CA 1
ATOM 952 C C . THR A 1 124 ? 8.513 8.556 -6.99 1 97.33 124 THR A C 1
ATOM 954 O O . THR A 1 124 ? 8.418 7.528 -7.663 1 97.33 124 THR A O 1
ATOM 957 N N . LEU A 1 125 ? 8.374 9.735 -7.49 1 98.1 125 LEU A N 1
ATOM 958 C CA . LEU A 1 125 ? 7.855 9.945 -8.837 1 98.1 125 LEU A CA 1
ATOM 959 C C . LEU A 1 125 ? 8.993 10.126 -9.836 1 98.1 125 LEU A C 1
ATOM 961 O O . LEU A 1 125 ? 8.754 10.269 -11.037 1 98.1 125 LEU A O 1
ATOM 965 N N . ALA A 1 126 ? 10.223 10.092 -9.394 1 97.69 126 ALA A N 1
ATOM 966 C CA . ALA A 1 126 ? 11.414 10.469 -10.15 1 97.69 126 ALA A CA 1
ATOM 967 C C . ALA A 1 126 ? 11.514 9.674 -11.449 1 97.69 126 ALA A C 1
ATOM 969 O O . ALA A 1 126 ? 11.975 10.194 -12.468 1 97.69 126 ALA A O 1
ATOM 970 N N . PRO A 1 127 ? 11.033 8.427 -11.535 1 98.25 127 PRO A N 1
ATOM 971 C CA . PRO A 1 127 ? 11.16 7.655 -12.773 1 98.25 127 PRO A CA 1
ATOM 972 C C . PRO A 1 127 ? 10.179 8.106 -13.853 1 98.25 127 PRO A C 1
ATOM 974 O O . PRO A 1 127 ? 10.261 7.65 -14.996 1 98.25 127 PRO A O 1
ATOM 977 N N . LEU A 1 128 ? 9.335 9.007 -13.547 1 98.53 128 LEU A N 1
ATOM 978 C CA . LEU A 1 128 ? 8.269 9.404 -14.46 1 98.53 128 LEU A CA 1
ATOM 979 C C . LEU A 1 128 ? 8.499 10.819 -14.98 1 98.53 128 LEU A C 1
ATOM 981 O O . LEU A 1 128 ? 8.998 11.679 -14.252 1 98.53 128 LEU A O 1
ATOM 985 N N . SER A 1 129 ? 8.067 11.081 -16.206 1 98.36 129 SER A N 1
ATOM 986 C CA . SER A 1 129 ? 8.007 12.446 -16.72 1 98.36 129 SER A CA 1
ATOM 987 C C . SER A 1 129 ? 6.924 13.255 -16.015 1 98.36 129 SER A C 1
ATOM 989 O O . SER A 1 129 ? 6.047 12.69 -15.359 1 98.36 129 SER A O 1
ATOM 991 N N . PRO A 1 130 ? 6.956 14.581 -16.122 1 97.63 130 PRO A N 1
ATOM 992 C CA . PRO A 1 130 ? 5.929 15.408 -15.484 1 97.63 130 PRO A CA 1
ATOM 993 C C . PRO A 1 130 ? 4.516 15.047 -15.934 1 97.63 130 PRO A C 1
ATOM 995 O O . PRO A 1 130 ? 3.595 15.004 -15.114 1 97.63 130 PRO A O 1
ATOM 998 N N . THR A 1 131 ? 4.4 14.7 -17.159 1 98.27 131 THR A N 1
ATOM 999 C CA . THR A 1 131 ? 3.09 14.321 -17.677 1 98.27 131 THR A CA 1
ATOM 1000 C C . THR A 1 131 ? 2.662 12.965 -17.123 1 98.27 131 THR A C 1
ATOM 1002 O O . THR A 1 131 ? 1.495 12.772 -16.774 1 98.27 131 THR A O 1
ATOM 1005 N N . GLU A 1 132 ? 3.595 12.059 -16.991 1 98.47 132 GLU A N 1
ATOM 1006 C CA . GLU A 1 132 ? 3.312 10.745 -16.421 1 98.47 132 GLU A CA 1
ATOM 1007 C C . GLU A 1 132 ? 2.94 10.851 -14.945 1 98.47 132 GLU A C 1
ATOM 1009 O O . GLU A 1 132 ? 2.066 10.125 -14.466 1 98.47 132 GLU A O 1
ATOM 1014 N N . GLN A 1 133 ? 3.581 11.796 -14.27 1 98.33 133 GLN A N 1
ATOM 1015 C CA . GLN A 1 133 ? 3.283 12.011 -12.858 1 98.33 133 GLN A CA 1
ATOM 1016 C C . GLN A 1 133 ? 1.845 12.484 -12.666 1 98.33 133 GLN A C 1
ATOM 1018 O O . GLN A 1 133 ? 1.119 11.955 -11.822 1 98.33 133 GLN A O 1
ATOM 1023 N N . GLU A 1 134 ? 1.486 13.428 -13.459 1 97.98 134 GLU A N 1
ATOM 1024 C CA . GLU A 1 134 ? 0.126 13.954 -13.382 1 97.98 134 GLU A CA 1
ATOM 1025 C C . GLU A 1 134 ? -0.902 12.873 -13.704 1 97.98 134 GLU A C 1
ATOM 1027 O O . GLU A 1 134 ? -1.944 12.785 -13.051 1 97.98 134 GLU A O 1
ATOM 1032 N N . THR A 1 135 ? -0.588 12.072 -14.669 1 98.58 135 THR A N 1
ATOM 1033 C CA . THR A 1 135 ? -1.488 10.999 -15.077 1 98.58 135 THR A CA 1
ATOM 1034 C C . THR A 1 135 ? -1.619 9.954 -13.972 1 98.58 135 THR A C 1
ATOM 1036 O O . THR A 1 135 ? -2.724 9.503 -13.665 1 98.58 135 THR A O 1
ATOM 1039 N N . LEU A 1 136 ? -0.494 9.606 -13.375 1 98.6 136 LEU A N 1
ATOM 1040 C CA . LEU A 1 136 ? -0.527 8.621 -12.299 1 98.6 136 LEU A CA 1
ATOM 1041 C C . LEU A 1 136 ? -1.387 9.112 -11.14 1 98.6 136 LEU A C 1
ATOM 1043 O O . LEU A 1 136 ? -2.251 8.381 -10.649 1 98.6 136 LEU A O 1
ATOM 1047 N N . VAL A 1 137 ? -1.177 10.338 -10.746 1 98.17 137 VAL A N 1
ATOM 1048 C CA . VAL A 1 137 ? -1.914 10.913 -9.625 1 98.17 137 VAL A CA 1
ATOM 1049 C C . VAL A 1 137 ? -3.407 10.937 -9.946 1 98.17 137 VAL A C 1
ATOM 1051 O O . VAL A 1 137 ? -4.234 10.559 -9.112 1 98.17 137 VAL A O 1
ATOM 1054 N N . ARG A 1 138 ? -3.705 11.311 -11.141 1 98.28 138 ARG A N 1
ATOM 1055 C CA . ARG A 1 138 ? -5.099 11.369 -11.567 1 98.28 138 ARG A CA 1
ATOM 1056 C C . ARG A 1 138 ? -5.74 9.986 -11.534 1 98.28 138 ARG A C 1
ATOM 1058 O O . ARG A 1 138 ? -6.863 9.829 -11.051 1 98.28 138 ARG A O 1
ATOM 1065 N N . LEU A 1 139 ? -5.076 9.012 -12.016 1 98.66 139 LEU A N 1
ATOM 1066 C CA . LEU A 1 139 ? -5.619 7.661 -12.094 1 98.66 139 LEU A CA 1
ATOM 1067 C C . LEU A 1 139 ? -5.737 7.042 -10.705 1 98.66 139 LEU A C 1
ATOM 1069 O O . LEU A 1 139 ? -6.712 6.345 -10.412 1 98.66 139 LEU A O 1
ATOM 1073 N N . LEU A 1 140 ? -4.751 7.298 -9.851 1 98.35 140 LEU A N 1
ATOM 1074 C CA . LEU A 1 140 ? -4.821 6.802 -8.48 1 98.35 140 LEU A CA 1
ATOM 1075 C C . LEU A 1 140 ? -6.002 7.42 -7.739 1 98.35 140 LEU A C 1
ATOM 1077 O O . LEU A 1 140 ? -6.665 6.745 -6.947 1 98.35 140 LEU A O 1
ATOM 1081 N N . LYS A 1 141 ? -6.293 8.674 -8.009 1 97.6 141 LYS A N 1
ATOM 1082 C CA . LYS A 1 141 ? -7.443 9.331 -7.395 1 97.6 141 LYS A CA 1
ATOM 1083 C C . LYS A 1 141 ? -8.748 8.655 -7.808 1 97.6 141 LYS A C 1
ATOM 1085 O O . LYS A 1 141 ? -9.681 8.554 -7.008 1 97.6 141 LYS A O 1
ATOM 1090 N N . LYS A 1 142 ? -8.8 8.111 -8.981 1 97.69 142 LYS A N 1
ATOM 1091 C CA . LYS A 1 142 ? -10.011 7.479 -9.496 1 97.69 142 LYS A CA 1
ATOM 1092 C C . LYS A 1 142 ? -10.253 6.128 -8.827 1 97.69 142 LYS A C 1
ATOM 1094 O O . LYS A 1 142 ? -11.394 5.673 -8.73 1 97.69 142 LYS A O 1
ATOM 1099 N N . ILE A 1 143 ? -9.152 5.489 -8.38 1 96.69 143 ILE A N 1
ATOM 1100 C CA . ILE A 1 143 ? -9.362 4.146 -7.851 1 96.69 143 ILE A CA 1
ATOM 1101 C C . ILE A 1 143 ? -9.155 4.15 -6.338 1 96.69 143 ILE A C 1
ATOM 1103 O O . ILE A 1 143 ? -8.945 3.097 -5.731 1 96.69 143 ILE A O 1
ATOM 1107 N N . SER A 1 144 ? -8.938 5.255 -5.671 1 91.46 144 SER A N 1
ATOM 1108 C CA . SER A 1 144 ? -8.716 5.36 -4.233 1 91.46 144 SER A CA 1
ATOM 1109 C C . SER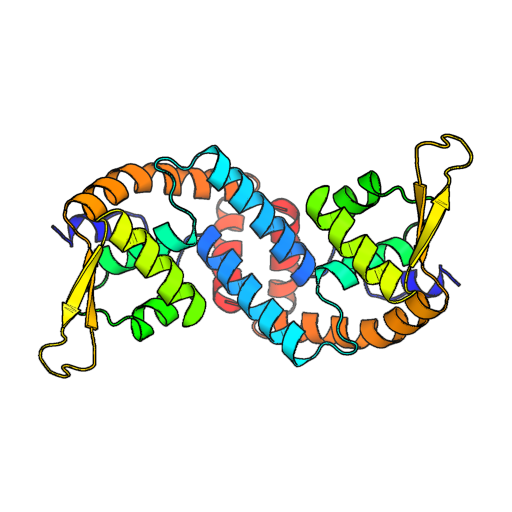 A 1 144 ? -9.992 5.77 -3.505 1 91.46 144 SER A C 1
ATOM 1111 O O . SER A 1 144 ? -10.916 6.31 -4.118 1 91.46 144 SER A O 1
ATOM 1113 N N . MET B 1 1 ? -2.618 31.249 11.983 1 36.71 1 MET B N 1
ATOM 1114 C CA . MET B 1 1 ? -1.393 30.456 11.942 1 36.71 1 MET B CA 1
ATOM 1115 C C . MET B 1 1 ? -1.638 29.111 11.266 1 36.71 1 MET B C 1
ATOM 1117 O O . MET B 1 1 ? -0.694 28.366 10.997 1 36.71 1 MET B O 1
ATOM 1121 N N . ALA B 1 2 ? -2.852 28.479 11.503 1 48.99 2 ALA B N 1
ATOM 1122 C CA . ALA B 1 2 ? -3.336 27.308 10.777 1 48.99 2 ALA B CA 1
ATOM 1123 C C . ALA B 1 2 ? -3.243 27.52 9.269 1 48.99 2 ALA B C 1
ATOM 1125 O O . ALA B 1 2 ? -2.95 26.584 8.521 1 48.99 2 ALA B O 1
ATOM 1126 N N . SER B 1 3 ? -3.421 28.682 8.897 1 48.26 3 SER B N 1
ATOM 1127 C CA . SER B 1 3 ? -3.553 29.236 7.553 1 48.26 3 SER B CA 1
ATOM 1128 C C . SER B 1 3 ? -2.273 29.043 6.747 1 48.26 3 SER B C 1
ATOM 1130 O O . SER B 1 3 ? -2.324 28.742 5.553 1 48.26 3 SER B O 1
ATOM 1132 N N . ASP B 1 4 ? -1.157 29.126 7.556 1 53.09 4 ASP B N 1
ATOM 1133 C CA . ASP B 1 4 ? 0.095 29.23 6.813 1 53.09 4 ASP B CA 1
ATOM 1134 C C . ASP B 1 4 ? 0.522 27.871 6.264 1 53.09 4 ASP B C 1
ATOM 1136 O O . ASP B 1 4 ? 1.059 27.783 5.158 1 53.09 4 ASP B O 1
ATOM 1140 N N . LEU B 1 5 ? 0.235 26.863 7.033 1 55.18 5 LEU B N 1
ATOM 1141 C CA . LEU B 1 5 ? 0.639 25.546 6.553 1 55.18 5 LEU B CA 1
ATOM 1142 C C . LEU B 1 5 ? -0.201 25.124 5.352 1 55.18 5 LEU B C 1
ATOM 1144 O O . LEU B 1 5 ? 0.308 24.488 4.426 1 55.18 5 LEU B O 1
ATOM 1148 N N . ALA B 1 6 ? -1.56 25.45 5.533 1 54.55 6 ALA B N 1
ATOM 1149 C CA . ALA B 1 6 ? -2.479 25.13 4.444 1 54.55 6 ALA B CA 1
ATOM 1150 C C . ALA B 1 6 ? -2.086 25.858 3.162 1 54.55 6 ALA B C 1
ATOM 1152 O O . ALA B 1 6 ? -2.388 25.395 2.06 1 54.55 6 ALA B O 1
ATOM 1153 N N . SER B 1 7 ? -1.518 27.01 3.423 1 51.91 7 SER B N 1
ATOM 1154 C CA . SER B 1 7 ? -1.092 27.812 2.28 1 51.91 7 SER B CA 1
ATOM 1155 C C . SER B 1 7 ? 0.063 27.147 1.538 1 51.91 7 SER B C 1
ATOM 1157 O O . SER B 1 7 ? 0.394 27.537 0.417 1 51.91 7 SER B O 1
ATOM 1159 N N . GLN B 1 8 ? 0.581 26.074 2.298 1 61.06 8 GLN B N 1
ATOM 1160 C CA . GLN B 1 8 ? 1.754 25.491 1.655 1 61.06 8 GLN B CA 1
ATOM 1161 C C . GLN B 1 8 ? 1.349 24.501 0.566 1 61.06 8 GLN B C 1
ATOM 1163 O O . GLN B 1 8 ? 0.224 23.998 0.564 1 61.06 8 GLN B O 1
ATOM 1168 N N . ASP B 1 9 ? 2.017 24.604 -0.585 1 75.85 9 ASP B N 1
ATOM 1169 C CA . ASP B 1 9 ? 1.907 23.912 -1.866 1 75.85 9 ASP B CA 1
ATOM 1170 C C . ASP B 1 9 ? 1.772 22.404 -1.665 1 75.85 9 ASP B C 1
ATOM 1172 O O . ASP B 1 9 ? 1.696 21.648 -2.636 1 75.85 9 ASP B O 1
ATOM 1176 N N . TYR B 1 10 ? 1.624 22.107 -0.265 1 88.05 10 TYR B N 1
ATOM 1177 C CA . TYR B 1 10 ? 1.505 20.675 -0.016 1 88.05 10 TYR B CA 1
ATOM 1178 C C . TYR B 1 10 ? 0.059 20.288 0.269 1 88.05 10 TYR B C 1
ATOM 1180 O O . TYR B 1 10 ? -0.564 20.825 1.188 1 88.05 10 TYR B O 1
ATOM 1188 N N . ARG B 1 11 ? -0.488 19.465 -0.527 1 91.27 11 ARG B N 1
ATOM 1189 C CA . ARG B 1 11 ? -1.826 18.916 -0.336 1 91.27 11 ARG B CA 1
ATOM 1190 C C . ARG B 1 11 ? -1.781 17.397 -0.201 1 91.27 11 ARG B C 1
ATOM 1192 O O . ARG B 1 11 ? -1.481 16.692 -1.167 1 91.27 11 ARG B O 1
ATOM 1199 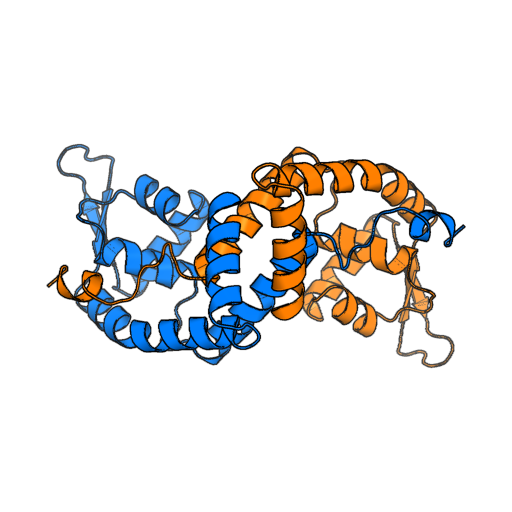N N . LEU B 1 12 ? -2.182 16.907 0.959 1 93.13 12 LEU B N 1
ATOM 1200 C CA . LEU B 1 12 ? -2.067 15.49 1.283 1 93.13 12 LEU B CA 1
ATOM 1201 C C . LEU B 1 12 ? -2.818 14.637 0.266 1 93.13 12 LEU B C 1
ATOM 1203 O O . LEU B 1 12 ? -2.282 13.645 -0.235 1 93.13 12 LEU B O 1
ATOM 1207 N N . ASP B 1 13 ? -3.989 15.1 -0.158 1 93.39 13 ASP B N 1
ATOM 1208 C CA . ASP B 1 13 ? -4.883 14.324 -1.013 1 93.39 13 ASP B CA 1
ATOM 1209 C C . ASP B 1 13 ? -4.321 14.203 -2.428 1 93.39 13 ASP B C 1
ATOM 1211 O O . ASP B 1 13 ? -4.859 13.462 -3.254 1 93.39 13 ASP B O 1
ATOM 1215 N N . GLU B 1 14 ? -3.186 14.875 -2.642 1 93.41 14 GLU B N 1
ATOM 1216 C CA . GLU B 1 14 ? -2.576 14.858 -3.968 1 93.41 14 GLU B CA 1
ATOM 1217 C C . GLU B 1 14 ? -1.214 14.171 -3.941 1 93.41 14 GLU B C 1
ATOM 1219 O O . GLU B 1 14 ? -0.571 14.013 -4.981 1 93.41 14 GLU B O 1
ATOM 1224 N N . GLN B 1 15 ? -0.797 13.826 -2.791 1 94.91 15 GLN B N 1
ATOM 1225 C CA . GLN B 1 15 ? 0.515 13.204 -2.653 1 94.91 15 GLN B CA 1
ATOM 1226 C C . GLN B 1 15 ? 0.47 11.73 -3.045 1 94.91 15 GLN B C 1
ATOM 1228 O O . GLN B 1 15 ? -0.432 10.999 -2.631 1 94.91 15 GLN B O 1
ATOM 1233 N N . VAL B 1 16 ? 1.415 11.315 -3.76 1 96.94 16 VAL B N 1
ATOM 1234 C CA . VAL B 1 16 ? 1.447 9.984 -4.357 1 96.94 16 VAL B CA 1
ATOM 1235 C C . VAL B 1 16 ? 1.485 8.924 -3.258 1 96.94 16 VAL B C 1
ATOM 1237 O O . VAL B 1 16 ? 0.849 7.874 -3.378 1 96.94 16 VAL B O 1
ATOM 1240 N N . GLY B 1 17 ? 2.227 9.21 -2.188 1 96.33 17 GLY B N 1
ATOM 1241 C CA . GLY B 1 17 ? 2.271 8.247 -1.099 1 96.33 17 GLY B CA 1
ATOM 1242 C C . GLY B 1 17 ? 0.915 8 -0.467 1 96.33 17 GLY B C 1
ATOM 1243 O O . GLY B 1 17 ? 0.564 6.857 -0.164 1 96.33 17 GLY B O 1
ATOM 1244 N N . PHE B 1 18 ? 0.164 9.031 -0.286 1 95.46 18 PHE B N 1
ATOM 1245 C CA . PHE B 1 18 ? -1.179 8.948 0.276 1 95.46 18 PHE B CA 1
ATOM 1246 C C . PHE B 1 18 ? -2.118 8.211 -0.672 1 95.46 18 PHE B C 1
ATOM 1248 O O . PHE B 1 18 ? -2.868 7.329 -0.25 1 95.46 18 PHE B O 1
ATOM 1255 N N . LEU B 1 19 ? -1.982 8.452 -1.928 1 97.19 19 LEU B N 1
ATOM 1256 C CA . LEU B 1 19 ? -2.853 7.85 -2.931 1 97.19 19 LEU B CA 1
ATOM 1257 C C . LEU B 1 19 ? -2.516 6.376 -3.13 1 97.19 19 LEU B C 1
ATOM 1259 O O . LEU B 1 19 ? -3.409 5.553 -3.341 1 97.19 19 LEU B O 1
ATOM 1263 N N . LEU B 1 20 ? -1.259 6.044 -3.078 1 97.08 20 LEU B N 1
ATOM 1264 C CA . LEU B 1 20 ? -0.846 4.646 -3.152 1 97.08 20 LEU B CA 1
ATOM 1265 C C . LEU B 1 20 ? -1.419 3.848 -1.986 1 97.08 20 LEU B C 1
ATOM 1267 O O . LEU B 1 20 ? -1.943 2.748 -2.179 1 97.08 20 LEU B O 1
ATOM 1271 N N . ARG B 1 21 ? -1.354 4.394 -0.837 1 94.94 21 ARG B N 1
ATOM 1272 C CA . ARG B 1 21 ? -1.886 3.721 0.343 1 94.94 21 ARG B CA 1
ATOM 1273 C C . ARG B 1 21 ? -3.391 3.506 0.219 1 94.94 21 ARG B C 1
ATOM 1275 O O . ARG B 1 21 ? -3.891 2.413 0.489 1 94.94 21 ARG B O 1
ATOM 1282 N N . LYS B 1 22 ? -4.057 4.513 -0.154 1 95.33 22 LYS B N 1
ATOM 1283 C CA . LYS B 1 22 ? -5.509 4.421 -0.285 1 95.33 22 LYS B CA 1
ATOM 1284 C C . LYS B 1 22 ? -5.901 3.407 -1.355 1 95.33 22 LYS B C 1
ATOM 1286 O O . LYS B 1 22 ? -6.839 2.629 -1.166 1 95.33 22 LYS B O 1
ATOM 1291 N N . ALA B 1 23 ? -5.23 3.468 -2.493 1 96.8 23 ALA B N 1
ATOM 1292 C CA . ALA B 1 23 ? -5.505 2.52 -3.569 1 96.8 23 ALA B CA 1
ATOM 1293 C C . ALA B 1 23 ? -5.236 1.086 -3.12 1 96.8 23 ALA B C 1
ATOM 1295 O O . ALA B 1 23 ? -6.018 0.179 -3.415 1 96.8 23 ALA B O 1
ATOM 1296 N N . ASN B 1 24 ? -4.136 0.95 -2.437 1 95.15 24 ASN B N 1
ATOM 1297 C CA . ASN B 1 24 ? -3.814 -0.371 -1.908 1 95.15 24 ASN B CA 1
ATOM 1298 C C . ASN B 1 24 ? -4.859 -0.843 -0.902 1 95.15 24 ASN B C 1
ATOM 1300 O O . ASN B 1 24 ? -5.25 -2.012 -0.908 1 95.15 24 ASN B O 1
ATOM 1304 N N . GLN B 1 25 ? -5.285 -0 -0.083 1 92.94 25 GLN B N 1
ATOM 1305 C CA . GLN B 1 25 ? -6.312 -0.337 0.896 1 92.94 25 GLN B CA 1
ATOM 1306 C C . GLN B 1 25 ? -7.604 -0.774 0.21 1 92.94 25 GLN B C 1
ATOM 1308 O O . GLN B 1 25 ? -8.222 -1.763 0.611 1 92.94 25 GLN B O 1
ATOM 1313 N N . ARG B 1 26 ? -8.021 -0.041 -0.739 1 94.74 26 ARG B N 1
ATOM 1314 C CA . ARG B 1 26 ? -9.219 -0.421 -1.481 1 94.74 26 ARG B CA 1
ATOM 1315 C C . ARG B 1 26 ? -9.057 -1.801 -2.111 1 94.74 26 ARG B C 1
ATOM 1317 O O . ARG B 1 26 ? -9.96 -2.636 -2.027 1 94.74 26 ARG B O 1
ATOM 1324 N N . HIS B 1 27 ? -7.947 -2.04 -2.756 1 95.84 27 HIS B N 1
ATOM 1325 C CA . HIS B 1 27 ? -7.681 -3.334 -3.375 1 95.84 27 HIS B CA 1
ATOM 1326 C C . HIS B 1 27 ? -7.752 -4.46 -2.349 1 95.84 27 HIS B C 1
ATOM 1328 O O . HIS B 1 27 ? -8.365 -5.499 -2.603 1 95.84 27 HIS B O 1
ATOM 1334 N N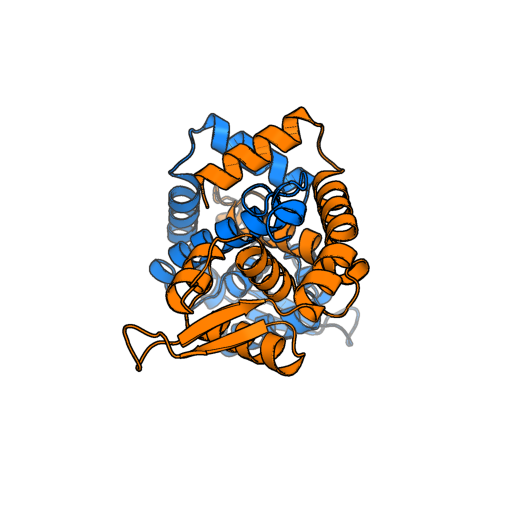 . LEU B 1 28 ? -7.189 -4.249 -1.19 1 93.2 28 LEU B N 1
ATOM 1335 C CA . LEU B 1 28 ? -7.17 -5.274 -0.152 1 93.2 28 LEU B CA 1
ATOM 1336 C C . LEU B 1 28 ? -8.574 -5.529 0.386 1 93.2 28 LEU B C 1
ATOM 1338 O O . LEU B 1 28 ? -8.908 -6.659 0.75 1 93.2 28 LEU B O 1
ATOM 1342 N N . THR B 1 29 ? -9.36 -4.487 0.431 1 93.07 29 THR B N 1
ATOM 1343 C CA . THR B 1 29 ? -10.752 -4.655 0.835 1 93.07 29 THR B CA 1
ATOM 1344 C C . THR B 1 29 ? -11.504 -5.527 -0.167 1 93.07 29 THR B C 1
ATOM 1346 O O . THR B 1 29 ? -12.238 -6.437 0.223 1 93.07 29 THR B O 1
ATOM 1349 N N . ILE B 1 30 ? -11.308 -5.251 -1.43 1 95.16 30 ILE B N 1
ATOM 1350 C CA . ILE B 1 30 ? -11.922 -6.051 -2.484 1 95.16 30 ILE B CA 1
ATOM 1351 C C . ILE B 1 30 ? -11.445 -7.498 -2.377 1 95.16 30 ILE B C 1
ATOM 1353 O O . ILE B 1 30 ? -12.253 -8.429 -2.423 1 95.16 30 ILE B O 1
ATOM 1357 N N . LEU B 1 31 ? -10.176 -7.658 -2.185 1 94.38 31 LEU B N 1
ATOM 1358 C CA . LEU B 1 31 ? -9.564 -8.977 -2.073 1 94.38 31 LEU B CA 1
ATOM 1359 C C . LEU B 1 31 ? -10.135 -9.742 -0.884 1 94.38 31 LEU B C 1
ATOM 1361 O O . LEU B 1 31 ? -10.554 -10.894 -1.024 1 94.38 31 LEU B O 1
ATOM 1365 N N . SER B 1 32 ? -10.167 -9.142 0.228 1 91.47 32 SER B N 1
ATOM 1366 C CA . SER B 1 32 ? -10.635 -9.79 1.449 1 91.47 32 SER B CA 1
ATOM 1367 C C . SER B 1 32 ? -12.095 -10.211 1.326 1 91.47 32 SER B C 1
ATOM 1369 O O . SER B 1 32 ? -12.506 -11.22 1.902 1 91.47 32 SER B O 1
ATOM 1371 N N . GLY B 1 33 ? -12.838 -9.469 0.563 1 92.38 33 GLY B N 1
ATOM 1372 C CA . GLY B 1 33 ? -14.25 -9.777 0.399 1 92.38 33 GLY B CA 1
ATOM 1373 C C . GLY B 1 33 ? -14.504 -10.908 -0.58 1 92.38 33 GLY B C 1
ATOM 1374 O O . GLY B 1 33 ? -15.581 -11.509 -0.576 1 92.38 33 GLY B O 1
ATOM 1375 N N . MET B 1 34 ? -13.528 -11.22 -1.365 1 92.2 34 MET B N 1
ATOM 1376 C CA . MET B 1 34 ? -13.779 -12.157 -2.457 1 92.2 34 MET B CA 1
ATOM 1377 C C . MET B 1 34 ? -12.909 -13.401 -2.317 1 92.2 34 MET B C 1
ATOM 1379 O O . MET B 1 34 ? -13.228 -14.453 -2.874 1 92.2 34 MET B O 1
ATOM 1383 N N . MET B 1 35 ? -11.761 -13.255 -1.687 1 85.65 35 MET B N 1
ATOM 1384 C CA . MET B 1 35 ? -10.76 -14.318 -1.695 1 85.65 35 MET B CA 1
ATOM 1385 C C . MET B 1 35 ? -11.266 -15.548 -0.949 1 85.65 35 MET B C 1
ATOM 1387 O O . MET B 1 35 ? -11.614 -15.464 0.23 1 85.65 35 MET B O 1
ATOM 1391 N N . PRO B 1 36 ? -11.21 -16.534 -1.838 1 74.97 36 PRO B N 1
ATOM 1392 C CA . PRO B 1 36 ? -11.552 -17.807 -1.199 1 74.97 36 PRO B CA 1
ATOM 1393 C C . PRO B 1 36 ? -10.34 -18.505 -0.586 1 74.97 36 PRO B C 1
ATOM 1395 O O . PRO B 1 36 ? -9.202 -18.219 -0.965 1 74.97 36 PRO B O 1
ATOM 1398 N N . GLY B 1 37 ? -10.516 -19.343 0.472 1 70.66 37 GLY B N 1
ATOM 1399 C CA . GLY B 1 37 ? -9.505 -20.313 0.86 1 70.66 37 GLY B CA 1
ATOM 1400 C C . GLY B 1 37 ? -8.582 -19.807 1.953 1 70.66 37 GLY B C 1
ATOM 1401 O O . GLY B 1 37 ? -7.656 -20.509 2.365 1 70.66 37 GLY B O 1
ATOM 1402 N N . GLY B 1 38 ? -8.7 -18.511 2.246 1 81.77 38 GLY B N 1
ATOM 1403 C CA . GLY B 1 38 ? -8.002 -18.043 3.432 1 81.77 38 GLY B CA 1
ATOM 1404 C C . GLY B 1 38 ? -6.597 -17.55 3.142 1 81.77 38 GLY B C 1
ATOM 1405 O O . GLY B 1 38 ? -5.766 -17.46 4.048 1 81.77 38 GLY B O 1
ATOM 1406 N N . LEU B 1 39 ? -6.213 -17.378 1.778 1 91 39 LEU B N 1
ATOM 1407 C CA . LEU B 1 39 ? -4.873 -16.886 1.478 1 91 39 LEU B CA 1
ATOM 1408 C C . LEU B 1 39 ? -4.827 -15.363 1.538 1 91 39 LEU B C 1
ATOM 1410 O O . LEU B 1 39 ? -5.76 -14.691 1.092 1 91 39 LEU B O 1
ATOM 1414 N N . THR B 1 40 ? -3.772 -14.888 2.053 1 90.63 40 THR B N 1
ATOM 1415 C CA . THR B 1 40 ? -3.483 -13.463 1.939 1 90.63 40 THR B CA 1
ATOM 1416 C C . THR B 1 40 ? -2.884 -13.14 0.573 1 90.63 40 T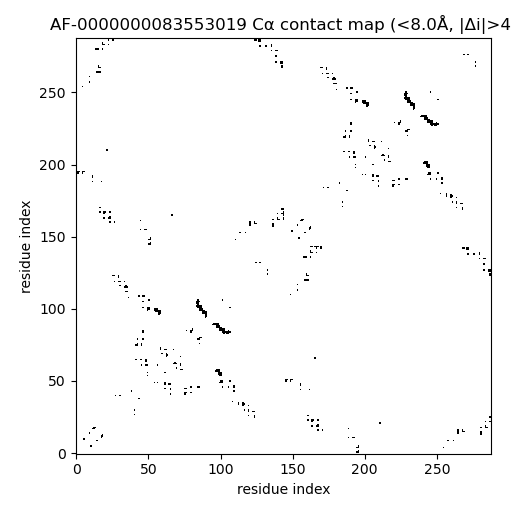HR B C 1
ATOM 1418 O O . THR B 1 40 ? -2.546 -14.045 -0.192 1 90.63 40 THR B O 1
ATOM 1421 N N . SER B 1 41 ? -2.796 -11.868 0.291 1 92.49 41 SER B N 1
ATOM 1422 C CA . SER B 1 41 ? -2.197 -11.433 -0.967 1 92.49 41 SER B CA 1
ATOM 1423 C C . SER B 1 41 ? -0.765 -11.94 -1.102 1 92.49 41 SER B C 1
ATOM 1425 O O . SER B 1 41 ? -0.372 -12.43 -2.163 1 92.49 41 SER B O 1
ATOM 1427 N N . MET B 1 42 ? -0.035 -11.907 -0.003 1 93.14 42 MET B N 1
ATOM 1428 C CA . MET B 1 42 ? 1.363 -12.327 -0.02 1 93.14 42 MET B CA 1
ATOM 1429 C C . MET B 1 42 ? 1.475 -13.84 -0.176 1 93.14 42 MET B C 1
ATOM 1431 O O . MET B 1 42 ? 2.359 -14.332 -0.879 1 93.14 42 MET B O 1
ATOM 1435 N N . GLN B 1 43 ? 0.607 -14.534 0.461 1 94.39 43 GLN B N 1
ATOM 1436 C CA . GLN B 1 43 ? 0.587 -15.985 0.315 1 94.39 43 GLN B CA 1
ATOM 1437 C C . GLN B 1 43 ? 0.233 -16.389 -1.114 1 94.39 43 GLN B C 1
ATOM 1439 O O . GLN B 1 43 ? 0.836 -17.308 -1.672 1 94.39 43 GLN B O 1
ATOM 1444 N N . PHE B 1 44 ? -0.707 -15.686 -1.679 1 94.45 44 PHE B N 1
ATOM 1445 C CA . PHE B 1 44 ? -1.084 -15.967 -3.059 1 94.45 44 PHE B CA 1
ATOM 1446 C C . PHE B 1 44 ? 0.09 -15.725 -4.001 1 94.45 44 PHE B C 1
ATOM 1448 O O . PHE B 1 44 ? 0.428 -16.587 -4.814 1 94.45 44 PHE B O 1
ATOM 1455 N N . SER B 1 45 ? 0.645 -14.568 -3.938 1 95.25 45 SER B N 1
ATOM 1456 C CA . SER B 1 45 ? 1.758 -14.233 -4.82 1 95.25 45 SER B CA 1
ATOM 1457 C C . SER B 1 45 ? 2.889 -15.248 -4.693 1 95.25 45 SER B C 1
ATOM 1459 O O . SER B 1 45 ? 3.504 -15.628 -5.692 1 95.25 45 SER B O 1
ATOM 1461 N N . THR B 1 46 ? 3.144 -15.678 -3.511 1 95.18 46 THR B N 1
ATOM 1462 C CA . THR B 1 46 ? 4.194 -16.656 -3.248 1 95.18 46 THR B CA 1
ATOM 1463 C C . THR B 1 46 ? 3.853 -18.001 -3.882 1 95.18 46 THR B C 1
ATOM 1465 O O . THR B 1 46 ? 4.67 -18.579 -4.602 1 95.18 46 THR B O 1
ATOM 1468 N N . LEU B 1 47 ? 2.677 -18.468 -3.632 1 94.49 47 LEU B N 1
ATOM 1469 C CA . LEU B 1 47 ? 2.228 -19.738 -4.192 1 94.49 47 LEU B CA 1
ATOM 1470 C C . LEU B 1 47 ? 2.245 -19.696 -5.716 1 94.49 47 LEU B C 1
ATOM 1472 O O . LEU B 1 47 ? 2.694 -20.646 -6.362 1 94.49 47 LEU B O 1
ATOM 1476 N N . TYR B 1 48 ? 1.787 -18.616 -6.225 1 94.89 48 TYR B N 1
ATOM 1477 C CA . TYR B 1 48 ? 1.756 -18.432 -7.672 1 94.89 48 TYR B CA 1
ATOM 1478 C C . TYR B 1 48 ? 3.161 -18.488 -8.259 1 94.89 48 TYR B C 1
ATOM 1480 O O . TYR B 1 48 ? 3.4 -19.182 -9.25 1 94.89 48 TYR B O 1
ATOM 1488 N N . ARG B 1 49 ? 4.028 -17.757 -7.628 1 93.79 49 ARG B N 1
ATOM 1489 C CA . ARG B 1 49 ? 5.402 -17.704 -8.116 1 93.79 49 ARG B CA 1
ATOM 1490 C C . ARG B 1 49 ? 6.047 -19.086 -8.087 1 93.79 49 ARG B C 1
ATOM 1492 O O . ARG B 1 49 ? 6.696 -19.494 -9.053 1 93.79 49 ARG B O 1
ATOM 1499 N N . LEU B 1 50 ? 5.854 -19.783 -7.102 1 93.33 50 LEU B N 1
ATOM 1500 C CA . LEU B 1 50 ? 6.442 -21.112 -6.972 1 93.33 50 LEU B CA 1
ATOM 1501 C C . LEU B 1 50 ? 5.859 -22.068 -8.007 1 93.33 50 LEU B C 1
ATOM 1503 O O . LEU B 1 50 ? 6.558 -22.955 -8.502 1 93.33 50 LEU B O 1
ATOM 1507 N N . ALA B 1 51 ? 4.63 -21.871 -8.314 1 91.92 51 ALA B N 1
ATOM 1508 C CA . ALA B 1 51 ? 3.944 -22.769 -9.24 1 91.92 51 ALA B CA 1
ATOM 1509 C C . ALA B 1 51 ? 4.355 -22.489 -10.682 1 91.92 51 ALA B C 1
ATOM 1511 O O . ALA B 1 51 ? 4.262 -23.368 -11.542 1 91.92 51 ALA B O 1
ATOM 1512 N N . THR B 1 52 ? 4.818 -21.285 -10.909 1 89.9 52 THR B N 1
ATOM 1513 C CA . THR B 1 52 ? 4.991 -20.898 -12.304 1 89.9 52 THR B CA 1
ATOM 1514 C C . THR B 1 52 ? 6.469 -20.719 -12.637 1 89.9 52 THR B C 1
ATOM 1516 O O . THR B 1 52 ? 6.846 -20.673 -13.81 1 89.9 52 THR B O 1
ATOM 1519 N N . GLU B 1 53 ? 7.197 -20.543 -11.609 1 84.54 53 GLU B N 1
ATOM 1520 C CA . GLU B 1 53 ? 8.631 -20.398 -11.837 1 84.54 53 GLU B CA 1
ATOM 1521 C C . GLU B 1 53 ? 9.305 -21.757 -12 1 84.54 53 GLU B C 1
ATOM 1523 O O . GLU B 1 53 ? 9.002 -22.698 -11.263 1 84.54 53 GLU B O 1
ATOM 1528 N N . PRO B 1 54 ? 10.111 -21.779 -13.054 1 77.93 54 PRO B N 1
ATOM 1529 C CA . PRO B 1 54 ? 10.885 -23.019 -13.16 1 77.93 54 PRO B CA 1
ATOM 1530 C C . PRO B 1 54 ? 11.843 -23.218 -11.987 1 77.93 54 PRO B C 1
ATOM 1532 O O . PRO B 1 54 ? 12.415 -22.249 -11.481 1 77.93 54 PRO B O 1
ATOM 1535 N N . GLY B 1 55 ? 11.732 -24.294 -11.301 1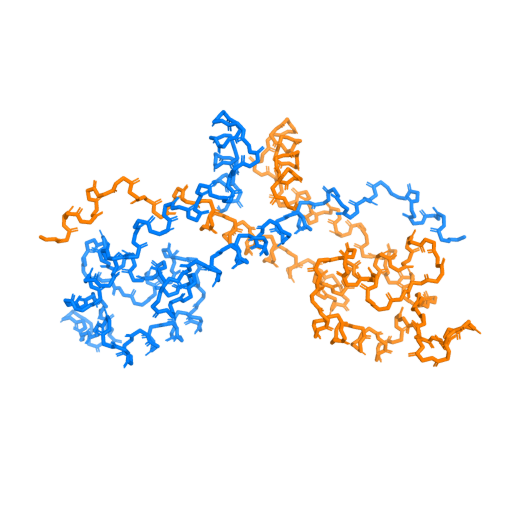 69.65 55 GLY B N 1
ATOM 1536 C CA . GLY B 1 55 ? 12.485 -24.564 -10.087 1 69.65 55 GLY B CA 1
ATOM 1537 C C . GLY B 1 55 ? 13.978 -24.69 -10.326 1 69.65 55 GLY B C 1
ATOM 1538 O O . GLY B 1 55 ? 14.466 -24.379 -11.414 1 69.65 55 GLY B O 1
ATOM 1539 N N . PRO B 1 56 ? 14.694 -25.062 -9.267 1 77.14 56 PRO B N 1
ATOM 1540 C CA . PRO B 1 56 ? 14.513 -24.87 -7.827 1 77.14 56 PRO B CA 1
ATOM 1541 C C . PRO B 1 56 ? 14.503 -23.397 -7.425 1 77.14 56 PRO B C 1
ATOM 1543 O O . PRO B 1 56 ? 15.214 -22.585 -8.023 1 77.14 56 PRO B O 1
ATOM 1546 N N . VAL B 1 57 ? 13.618 -23.014 -6.546 1 88.8 57 VAL B N 1
ATOM 1547 C CA . VAL B 1 57 ? 13.535 -21.639 -6.064 1 88.8 57 VAL B CA 1
ATOM 1548 C C . VAL B 1 57 ? 13.972 -21.576 -4.602 1 88.8 57 VAL B C 1
ATOM 1550 O O . VAL B 1 57 ? 13.435 -22.295 -3.756 1 88.8 57 VAL B O 1
ATOM 1553 N N . SER B 1 58 ? 14.988 -20.757 -4.376 1 90.67 58 SER B N 1
ATOM 1554 C CA . SER B 1 58 ? 15.416 -20.546 -2.998 1 90.67 58 SER B CA 1
ATOM 1555 C C . SER B 1 58 ? 14.52 -19.537 -2.288 1 90.67 58 SER B C 1
ATOM 1557 O O . SER B 1 58 ? 13.832 -18.746 -2.937 1 90.67 58 SER B O 1
ATOM 1559 N N . GLN B 1 59 ? 14.561 -19.588 -0.994 1 89.15 59 GLN B N 1
ATOM 1560 C CA . GLN B 1 59 ? 13.767 -18.647 -0.21 1 89.15 59 GLN B CA 1
ATOM 1561 C C . GLN B 1 59 ? 14.167 -17.205 -0.513 1 89.15 59 GLN B C 1
ATOM 1563 O O . GLN B 1 59 ? 13.308 -16.329 -0.631 1 89.15 59 GLN B O 1
ATOM 1568 N N . ASN B 1 60 ? 15.436 -16.981 -0.62 1 88.81 60 ASN B N 1
ATOM 1569 C CA . ASN B 1 60 ? 15.926 -15.639 -0.915 1 88.81 60 ASN B CA 1
ATOM 1570 C C . ASN B 1 60 ? 15.468 -15.166 -2.292 1 88.81 60 ASN B C 1
ATOM 1572 O O . ASN B 1 60 ? 15.045 -14.019 -2.45 1 88.81 60 ASN B O 1
ATOM 1576 N N . ALA B 1 61 ? 15.577 -16.011 -3.233 1 89.91 61 ALA B N 1
ATOM 1577 C CA . ALA B 1 61 ? 15.13 -15.69 -4.586 1 89.91 61 ALA B CA 1
ATOM 1578 C C . ALA B 1 61 ? 13.627 -15.432 -4.621 1 89.91 61 ALA B C 1
ATOM 1580 O O . ALA B 1 61 ? 13.165 -14.504 -5.291 1 89.91 61 ALA B O 1
ATOM 1581 N N . LEU B 1 62 ? 12.884 -16.221 -3.903 1 91.85 62 LEU B N 1
ATOM 1582 C CA . LEU B 1 62 ? 11.435 -16.078 -3.819 1 91.85 62 LEU B CA 1
ATOM 1583 C C . LEU B 1 62 ? 11.055 -14.716 -3.248 1 91.85 62 LEU B C 1
ATOM 1585 O O . LEU B 1 62 ? 10.209 -14.017 -3.811 1 91.85 62 LEU B O 1
ATOM 1589 N N . GLY B 1 63 ? 11.668 -14.349 -2.166 1 91.2 63 GLY B N 1
ATOM 1590 C CA . GLY B 1 63 ? 11.414 -13.05 -1.564 1 91.2 63 GLY B CA 1
ATOM 1591 C C . GLY B 1 63 ? 11.622 -11.895 -2.526 1 91.2 63 GLY B C 1
ATOM 1592 O O . GLY B 1 63 ? 10.789 -10.99 -2.606 1 91.2 63 GLY B O 1
ATOM 1593 N N . ARG B 1 64 ? 12.654 -11.936 -3.292 1 87.68 64 ARG B N 1
ATOM 1594 C CA . ARG B 1 64 ? 12.971 -10.898 -4.268 1 87.68 64 ARG B CA 1
ATOM 1595 C C . ARG B 1 64 ? 11.927 -10.854 -5.379 1 87.68 64 ARG B C 1
ATOM 1597 O O . ARG B 1 64 ? 11.515 -9.775 -5.808 1 87.68 64 ARG B O 1
ATOM 1604 N N . MET B 1 65 ? 11.44 -11.997 -5.766 1 88.9 65 MET B N 1
ATOM 1605 C CA . MET B 1 65 ? 10.492 -12.1 -6.872 1 88.9 65 MET B CA 1
ATOM 1606 C C . MET B 1 65 ? 9.133 -11.53 -6.479 1 88.9 65 MET B C 1
ATOM 1608 O O . MET B 1 65 ? 8.389 -11.044 -7.332 1 88.9 65 MET B O 1
ATOM 1612 N N . VAL B 1 66 ? 8.808 -11.582 -5.165 1 90.79 66 VAL B N 1
ATOM 1613 C CA . VAL B 1 66 ? 7.476 -11.148 -4.758 1 90.79 66 VAL B CA 1
ATOM 1614 C C . VAL B 1 66 ? 7.586 -9.919 -3.858 1 90.79 66 VAL B C 1
ATOM 1616 O O . VAL B 1 66 ? 6.631 -9.564 -3.163 1 90.79 66 VAL B O 1
ATOM 1619 N N . ALA B 1 67 ? 8.749 -9.306 -3.832 1 87.58 67 ALA B N 1
ATOM 1620 C CA . ALA B 1 67 ? 9.008 -8.043 -3.146 1 87.58 67 ALA B CA 1
ATOM 1621 C C . ALA B 1 67 ? 8.739 -8.166 -1.649 1 87.58 67 ALA B C 1
ATOM 1623 O O . ALA B 1 67 ? 8.006 -7.357 -1.075 1 87.58 67 ALA B O 1
ATOM 1624 N N . MET B 1 68 ? 9.326 -9.093 -1.034 1 90.92 68 MET B N 1
ATOM 1625 C CA . MET B 1 68 ? 9.246 -9.313 0.407 1 90.92 68 MET B CA 1
ATOM 1626 C C . MET B 1 68 ? 10.639 -9.389 1.024 1 90.92 68 MET B C 1
ATOM 1628 O O . MET B 1 68 ? 11.582 -9.856 0.383 1 90.92 68 MET B O 1
ATOM 1632 N N . ASP B 1 69 ? 10.667 -8.915 2.249 1 88.26 69 ASP B N 1
ATOM 1633 C CA . ASP B 1 69 ? 11.929 -9.079 2.964 1 88.26 69 ASP B CA 1
ATOM 1634 C C . ASP B 1 69 ? 12.05 -10.484 3.55 1 88.26 69 ASP B C 1
ATOM 1636 O O . ASP B 1 69 ? 11.108 -11.275 3.478 1 88.26 69 ASP B O 1
ATOM 1640 N N . ALA B 1 70 ? 13.199 -10.754 4.061 1 90.37 70 ALA B N 1
ATOM 1641 C CA . ALA B 1 70 ? 13.538 -12.102 4.51 1 90.37 70 ALA B CA 1
ATOM 1642 C C . ALA B 1 70 ? 12.594 -12.565 5.616 1 90.37 70 ALA B C 1
ATOM 1644 O O . ALA B 1 70 ? 12.135 -13.71 5.611 1 90.37 70 ALA B O 1
ATOM 1645 N N . ALA B 1 71 ? 12.334 -11.623 6.533 1 91.45 71 ALA B N 1
ATOM 1646 C CA . ALA B 1 71 ? 11.477 -11.987 7.659 1 91.45 71 ALA B CA 1
ATOM 1647 C C . ALA B 1 71 ? 10.06 -12.305 7.189 1 91.45 71 ALA B C 1
ATOM 1649 O O . ALA B 1 71 ? 9.466 -13.297 7.617 1 91.45 71 ALA B O 1
ATOM 1650 N N . THR B 1 72 ? 9.543 -11.536 6.327 1 91.31 72 THR B N 1
ATOM 1651 C CA . THR B 1 72 ? 8.202 -11.734 5.786 1 91.31 72 THR B CA 1
ATOM 1652 C C . THR B 1 72 ? 8.138 -13.012 4.955 1 91.31 72 THR B C 1
ATOM 1654 O O . THR B 1 72 ? 7.182 -13.783 5.065 1 91.31 72 THR B O 1
ATOM 1657 N N . THR B 1 73 ? 9.148 -13.222 4.175 1 94.17 73 THR B N 1
ATOM 1658 C CA . THR B 1 73 ? 9.201 -14.421 3.346 1 94.17 73 THR B CA 1
ATOM 1659 C C . THR B 1 73 ? 9.174 -15.678 4.211 1 94.17 73 THR B C 1
ATOM 1661 O O . THR B 1 73 ? 8.419 -16.612 3.934 1 94.17 73 THR B O 1
ATOM 1664 N N . LYS B 1 74 ? 9.953 -15.664 5.194 1 94.32 74 LYS B N 1
ATOM 1665 C CA . LYS B 1 74 ? 10.008 -16.804 6.106 1 94.32 74 LYS B CA 1
ATOM 1666 C C . LYS B 1 74 ? 8.635 -17.096 6.704 1 94.32 74 LYS B C 1
ATOM 1668 O O . LYS B 1 74 ? 8.196 -18.247 6.73 1 94.32 74 LYS B O 1
ATOM 1673 N N . GLY B 1 75 ? 7.983 -16.04 7.14 1 95.86 75 GLY B N 1
ATOM 1674 C CA . GLY B 1 75 ? 6.659 -16.203 7.72 1 95.86 75 GLY B CA 1
ATOM 1675 C C . GLY B 1 75 ? 5.637 -16.734 6.733 1 95.86 75 GLY B C 1
ATOM 1676 O O . GLY B 1 75 ? 4.844 -17.617 7.067 1 95.86 75 GLY B O 1
ATOM 1677 N N . VAL B 1 76 ? 5.649 -16.232 5.59 1 95.94 76 VAL B N 1
ATOM 1678 C CA . VAL B 1 76 ? 4.697 -16.633 4.559 1 95.94 76 VAL B CA 1
ATOM 1679 C C . VAL B 1 76 ? 4.946 -18.087 4.163 1 95.94 76 VAL B C 1
ATOM 1681 O O . VAL B 1 76 ? 4.004 -18.874 4.044 1 95.94 76 VAL B O 1
ATOM 1684 N N . VAL B 1 77 ? 6.197 -18.451 4.03 1 94.92 77 VAL B N 1
ATOM 1685 C CA . VAL B 1 77 ? 6.576 -19.81 3.657 1 94.92 77 VAL B CA 1
ATOM 1686 C C . VAL B 1 77 ? 6.143 -20.785 4.749 1 94.92 77 VAL B C 1
ATOM 1688 O O . VAL B 1 77 ? 5.567 -21.836 4.459 1 94.92 77 VAL B O 1
ATOM 1691 N N . ALA B 1 78 ? 6.394 -20.438 5.927 1 96.14 78 ALA B N 1
ATOM 1692 C CA . ALA B 1 78 ? 6.021 -21.293 7.051 1 96.14 78 ALA B CA 1
ATOM 1693 C C . ALA B 1 78 ? 4.515 -21.542 7.073 1 96.14 78 ALA B C 1
ATOM 1695 O O . ALA B 1 78 ? 4.07 -22.666 7.314 1 96.14 78 ALA B O 1
ATOM 1696 N N . ARG B 1 79 ? 3.751 -20.572 6.8 1 96.37 79 ARG B N 1
ATOM 1697 C CA . ARG B 1 79 ? 2.296 -20.684 6.822 1 96.37 79 ARG B CA 1
ATOM 1698 C C . ARG B 1 79 ? 1.797 -21.555 5.674 1 96.37 79 ARG B C 1
ATOM 1700 O O . ARG B 1 79 ? 0.886 -22.366 5.854 1 96.37 79 ARG B O 1
ATOM 1707 N N . LEU B 1 80 ? 2.372 -21.386 4.541 1 96.71 80 LEU B N 1
ATOM 1708 C CA . LEU B 1 80 ? 1.982 -22.188 3.386 1 96.71 80 LEU B CA 1
ATOM 1709 C C . LEU B 1 80 ? 2.374 -23.648 3.581 1 96.71 80 LEU B C 1
ATOM 1711 O O . LEU B 1 80 ? 1.639 -24.552 3.178 1 96.71 80 LEU B O 1
ATOM 1715 N N . GLN B 1 81 ? 3.513 -23.826 4.173 1 96.35 81 GLN B N 1
ATOM 1716 C CA . GLN B 1 81 ? 3.972 -25.178 4.473 1 96.35 81 GLN B CA 1
ATOM 1717 C C . GLN B 1 81 ? 3.052 -25.861 5.481 1 96.35 81 GLN B C 1
ATOM 1719 O O . GLN B 1 81 ? 2.725 -27.04 5.332 1 96.35 81 GLN B O 1
ATOM 1724 N N . ALA B 1 82 ? 2.693 -25.138 6.46 1 96.62 82 ALA B N 1
ATOM 1725 C CA . ALA B 1 82 ? 1.808 -25.663 7.497 1 96.62 82 ALA B CA 1
ATOM 1726 C C . ALA B 1 82 ? 0.482 -26.127 6.901 1 96.62 82 ALA B C 1
ATOM 1728 O O . ALA B 1 82 ? -0.151 -27.048 7.422 1 96.62 82 ALA B O 1
ATOM 1729 N N . ARG B 1 83 ? 0.106 -25.571 5.796 1 96.14 83 ARG B N 1
ATOM 1730 C CA . ARG B 1 83 ? -1.138 -25.928 5.122 1 96.14 83 ARG B CA 1
ATOM 1731 C C . ARG B 1 83 ? -0.89 -26.949 4.018 1 96.14 83 ARG B C 1
ATOM 1733 O O . ARG B 1 83 ? -1.786 -27.245 3.225 1 96.14 83 ARG B O 1
ATOM 1740 N N . ASN B 1 84 ? 0.349 -27.361 3.879 1 97.16 84 ASN B N 1
ATOM 1741 C CA . ASN B 1 84 ? 0.771 -28.358 2.901 1 97.16 84 ASN B CA 1
ATOM 1742 C C . ASN B 1 84 ? 0.609 -27.846 1.472 1 97.16 84 ASN B C 1
ATOM 1744 O O . ASN B 1 84 ? 0.255 -28.608 0.571 1 97.16 84 ASN B O 1
ATOM 1748 N N . LEU B 1 85 ? 0.777 -26.621 1.281 1 96.53 85 LEU B N 1
ATOM 1749 C CA . LEU B 1 85 ? 0.634 -26.028 -0.044 1 96.53 85 LEU B CA 1
ATOM 1750 C C . LEU B 1 85 ? 1.985 -25.927 -0.744 1 96.53 85 LEU B C 1
ATOM 1752 O O . LEU B 1 85 ? 2.047 -25.798 -1.969 1 96.53 85 LEU B O 1
ATOM 1756 N N . ILE B 1 86 ? 3.036 -25.886 0.075 1 96.43 86 ILE B N 1
ATOM 1757 C CA . ILE B 1 86 ? 4.386 -25.905 -0.477 1 96.43 86 ILE B CA 1
ATOM 1758 C C . ILE B 1 86 ? 5.244 -26.907 0.293 1 96.43 86 ILE B C 1
ATOM 1760 O O . ILE B 1 86 ? 4.859 -27.363 1.372 1 96.43 86 ILE B O 1
ATOM 1764 N N . ARG B 1 87 ? 6.346 -27.268 -0.25 1 94.5 87 ARG B N 1
ATOM 1765 C CA . ARG B 1 87 ? 7.312 -28.145 0.405 1 94.5 87 ARG B CA 1
ATOM 1766 C C . ARG B 1 87 ? 8.733 -27.615 0.239 1 94.5 87 ARG B C 1
ATOM 1768 O O . ARG B 1 87 ? 9.014 -26.859 -0.694 1 94.5 87 ARG B O 1
ATOM 1775 N N . THR B 1 88 ? 9.507 -27.975 1.173 1 91.02 88 THR B N 1
ATOM 1776 C CA . THR B 1 88 ? 10.915 -27.595 1.19 1 91.02 88 THR B CA 1
ATOM 1777 C C . THR B 1 88 ? 11.809 -28.826 1.066 1 91.02 88 THR B C 1
ATOM 1779 O O . THR B 1 88 ? 11.523 -29.868 1.658 1 91.02 88 THR B O 1
ATOM 1782 N N . GLU B 1 89 ? 12.819 -28.667 0.253 1 89.63 89 GLU B N 1
ATOM 1783 C CA . GLU B 1 89 ? 13.796 -29.739 0.091 1 89.63 89 GLU B CA 1
ATOM 1784 C C . GLU B 1 89 ? 15.223 -29.207 0.192 1 89.63 89 GLU B C 1
ATOM 1786 O O . GLU B 1 89 ? 15.502 -28.082 -0.226 1 89.63 89 GLU B O 1
ATOM 1791 N N . PRO B 1 90 ? 16.045 -30.004 0.814 1 87.22 90 PRO B N 1
ATOM 1792 C CA . PRO B 1 90 ? 17.445 -29.574 0.825 1 87.22 90 PRO B CA 1
ATOM 1793 C C . PRO B 1 90 ? 18.011 -29.374 -0.579 1 87.22 90 PRO B C 1
ATOM 1795 O O . PRO B 1 90 ? 17.665 -30.118 -1.501 1 87.22 90 PRO B O 1
ATOM 1798 N N . ASP B 1 91 ? 18.752 -28.28 -0.71 1 79.88 91 ASP B N 1
ATOM 1799 C CA . ASP B 1 91 ? 19.44 -28.074 -1.981 1 79.88 91 ASP B CA 1
ATOM 1800 C C . ASP B 1 91 ? 20.494 -29.154 -2.216 1 79.88 91 ASP B C 1
ATOM 1802 O O . ASP B 1 91 ? 21.314 -29.431 -1.338 1 79.88 91 ASP B O 1
ATOM 1806 N N . PRO B 1 92 ? 20.424 -29.738 -3.394 1 76.57 92 PRO B N 1
ATOM 1807 C CA . PRO B 1 92 ? 21.381 -30.816 -3.653 1 76.57 92 PRO B CA 1
ATOM 1808 C C . PRO B 1 92 ? 22.823 -30.32 -3.725 1 76.57 92 PRO B C 1
ATOM 1810 O O . PRO B 1 92 ? 23.757 -31.086 -3.473 1 76.57 92 PRO B O 1
ATOM 1813 N N . THR B 1 93 ? 23.008 -29.083 -4.036 1 79.98 93 THR B N 1
ATOM 1814 C CA . THR B 1 93 ? 24.346 -28.543 -4.251 1 79.98 93 THR B CA 1
ATOM 1815 C C . THR B 1 93 ? 24.846 -27.823 -3.002 1 79.98 93 THR B C 1
ATOM 1817 O O . THR B 1 93 ? 26.051 -27.633 -2.829 1 79.98 93 THR B O 1
ATOM 1820 N N . ASP B 1 94 ? 23.967 -27.317 -2.24 1 78.05 94 ASP B N 1
ATOM 1821 C CA . ASP B 1 94 ? 24.293 -26.617 -1.001 1 78.05 94 ASP B CA 1
ATOM 1822 C C . ASP B 1 94 ? 23.367 -27.049 0.134 1 78.05 94 ASP B C 1
ATOM 1824 O O . ASP B 1 94 ? 22.237 -26.567 0.238 1 78.05 94 ASP B O 1
ATOM 1828 N N . LYS B 1 95 ? 23.834 -27.917 0.935 1 76 95 LYS B N 1
ATOM 1829 C CA . LYS B 1 95 ? 23.03 -28.521 1.994 1 76 95 LYS B CA 1
ATOM 1830 C C . LYS B 1 95 ? 22.554 -27.469 2.991 1 76 95 LYS B C 1
ATOM 1832 O O . LYS B 1 95 ? 21.662 -27.731 3.8 1 76 95 LYS B O 1
ATOM 1837 N N . ARG B 1 96 ? 23.072 -26.277 2.861 1 74.66 96 ARG B N 1
ATOM 1838 C CA . ARG B 1 96 ? 22.684 -25.226 3.795 1 74.66 96 ARG B CA 1
ATOM 1839 C C . ARG B 1 96 ? 21.52 -24.408 3.245 1 74.66 96 ARG B C 1
ATOM 1841 O O . ARG B 1 96 ? 20.977 -23.546 3.94 1 74.66 96 ARG B O 1
ATOM 1848 N N . ARG B 1 97 ? 21.257 -24.891 2.029 1 81.31 97 ARG B N 1
ATOM 1849 C CA . ARG B 1 97 ? 20.171 -24.153 1.393 1 81.31 97 ARG B CA 1
ATOM 1850 C C . ARG B 1 97 ? 18.978 -25.063 1.12 1 81.31 97 ARG B C 1
ATOM 1852 O O . ARG B 1 97 ? 19.136 -26.278 0.98 1 81.31 97 ARG B O 1
ATOM 1859 N N . TYR B 1 98 ? 17.854 -24.482 1.189 1 87.15 98 TYR B N 1
ATOM 1860 C CA . TYR B 1 98 ? 16.637 -25.212 0.853 1 87.15 98 TYR B CA 1
ATOM 1861 C C . TYR B 1 98 ? 15.979 -24.631 -0.393 1 87.15 98 TYR B C 1
ATOM 1863 O O . TYR B 1 98 ? 16.145 -23.448 -0.696 1 87.15 98 TYR B O 1
ATOM 1871 N N . THR B 1 99 ? 15.424 -25.593 -1.137 1 91.19 99 THR B N 1
ATOM 1872 C CA . THR B 1 99 ? 14.613 -25.169 -2.273 1 91.19 99 THR B CA 1
ATOM 1873 C C . THR B 1 99 ? 13.128 -25.356 -1.977 1 91.19 99 THR B C 1
ATOM 1875 O O . THR B 1 99 ? 12.75 -26.239 -1.204 1 91.19 99 THR B O 1
ATOM 1878 N N . LEU B 1 100 ? 12.31 -24.509 -2.628 1 94.6 100 LEU B N 1
ATOM 1879 C CA . LEU B 1 100 ? 10.868 -24.492 -2.406 1 94.6 100 LEU B CA 1
ATOM 1880 C C . LEU B 1 100 ? 10.118 -24.889 -3.674 1 94.6 100 LEU B C 1
ATOM 1882 O O . LEU B 1 100 ? 10.528 -24.531 -4.78 1 94.6 100 LEU B O 1
ATOM 1886 N N . SER B 1 101 ? 9.042 -25.662 -3.455 1 93.76 101 SER B N 1
ATOM 1887 C CA . SER B 1 101 ? 8.159 -26.006 -4.564 1 93.76 101 SER B CA 1
ATOM 1888 C C . SER B 1 101 ? 6.712 -26.134 -4.099 1 93.76 101 SER B C 1
ATOM 1890 O O . SER B 1 101 ? 6.45 -26.289 -2.905 1 93.76 101 SER B O 1
ATOM 1892 N N . THR B 1 102 ? 5.833 -26.075 -5.035 1 94.26 102 THR B N 1
ATOM 1893 C CA . THR B 1 102 ? 4.423 -26.265 -4.712 1 94.26 102 THR B CA 1
ATOM 1894 C C . THR B 1 102 ? 4.09 -27.75 -4.594 1 94.26 102 THR B C 1
ATOM 1896 O O . THR B 1 102 ? 4.739 -28.588 -5.223 1 94.26 102 THR B O 1
ATOM 1899 N N . THR B 1 103 ? 3.074 -28.045 -3.799 1 95.01 103 THR B N 1
ATOM 1900 C CA . THR B 1 103 ? 2.504 -29.387 -3.765 1 95.01 103 THR B CA 1
ATOM 1901 C C . THR B 1 103 ? 1.337 -29.504 -4.742 1 95.01 103 THR B C 1
ATOM 1903 O O . THR B 1 103 ? 0.925 -28.512 -5.346 1 95.01 103 THR B O 1
ATOM 1906 N N . GLU B 1 104 ? 0.847 -30.759 -4.895 1 94.87 104 GLU B N 1
ATOM 1907 C CA . GLU B 1 104 ? -0.353 -30.96 -5.701 1 94.87 104 GLU B CA 1
ATOM 1908 C C . GLU B 1 104 ? -1.543 -30.203 -5.119 1 94.87 104 GLU B C 1
ATOM 1910 O O . GLU B 1 104 ? -2.343 -29.628 -5.86 1 94.87 104 GLU B O 1
ATOM 1915 N N . GLU B 1 105 ? -1.58 -30.171 -3.826 1 95.31 105 GLU B N 1
ATOM 1916 C CA . GLU B 1 105 ? -2.641 -29.436 -3.144 1 95.31 105 GLU B CA 1
ATOM 1917 C C . GLU B 1 105 ? -2.517 -27.935 -3.389 1 95.31 105 GLU B C 1
ATOM 1919 O O . GLU B 1 105 ? -3.521 -27.249 -3.592 1 95.31 105 GLU B O 1
ATOM 1924 N N . GLY B 1 106 ? -1.301 -27.469 -3.33 1 94.72 106 GLY B N 1
ATOM 1925 C CA . GLY B 1 106 ? -1.059 -26.061 -3.602 1 94.72 106 GLY B CA 1
ATOM 1926 C C . GLY B 1 106 ? -1.436 -25.653 -5.013 1 94.72 106 GLY B C 1
ATOM 1927 O O . GLY B 1 106 ? -2.036 -24.596 -5.22 1 94.72 106 GLY B O 1
ATOM 1928 N N . ARG B 1 107 ? -1.164 -26.522 -5.93 1 93.39 107 ARG B N 1
ATOM 1929 C CA . ARG B 1 107 ? -1.481 -26.242 -7.326 1 93.39 107 ARG B CA 1
ATOM 1930 C C . ARG B 1 107 ? -2.987 -26.279 -7.564 1 93.39 107 ARG B C 1
ATOM 1932 O O . ARG B 1 107 ? -3.524 -25.46 -8.313 1 93.39 107 ARG B O 1
ATOM 1939 N N . ALA B 1 108 ? -3.602 -27.209 -6.94 1 93.19 108 ALA B N 1
ATOM 1940 C CA . ALA B 1 108 ? -5.053 -27.319 -7.058 1 93.19 108 ALA B CA 1
ATOM 1941 C C . ALA B 1 108 ? -5.745 -26.089 -6.476 1 93.19 108 ALA B C 1
ATOM 1943 O O . ALA B 1 108 ? -6.681 -25.554 -7.074 1 93.19 108 ALA B O 1
ATOM 1944 N N . LEU B 1 109 ? -5.257 -25.666 -5.375 1 93.53 109 LEU B N 1
ATOM 1945 C CA . LEU B 1 109 ? -5.822 -24.474 -4.75 1 93.53 109 LEU B CA 1
ATOM 1946 C C . LEU B 1 109 ? -5.628 -23.251 -5.639 1 93.53 109 LEU B C 1
ATOM 1948 O O . LEU B 1 109 ? -6.557 -22.462 -5.828 1 93.53 109 LEU B O 1
ATOM 1952 N N . LEU B 1 110 ? -4.479 -23.116 -6.136 1 92.36 110 LEU B N 1
ATOM 1953 C CA . LEU B 1 110 ? -4.158 -21.995 -7.013 1 92.36 110 LEU B CA 1
ATOM 1954 C C . LEU B 1 110 ? -5.08 -21.973 -8.227 1 92.36 110 LEU B C 1
ATOM 1956 O O . LEU B 1 110 ? -5.589 -20.916 -8.606 1 92.36 110 LEU B O 1
ATOM 1960 N N . ALA B 1 111 ? -5.283 -23.108 -8.781 1 90.7 111 ALA B N 1
ATOM 1961 C CA . ALA B 1 111 ? -6.149 -23.21 -9.953 1 90.7 111 ALA B CA 1
ATOM 1962 C C . ALA B 1 111 ? -7.563 -22.734 -9.634 1 90.7 111 ALA B C 1
ATOM 1964 O O . ALA B 1 111 ? -8.227 -22.13 -10.48 1 90.7 111 ALA B O 1
ATOM 1965 N N . GLY B 1 112 ? -7.943 -23.015 -8.446 1 90.36 112 GLY B N 1
ATOM 1966 C CA . GLY B 1 112 ? -9.27 -22.602 -8.016 1 90.36 112 GLY B CA 1
ATOM 1967 C C . GLY B 1 112 ? -9.362 -21.121 -7.702 1 90.36 112 GLY B C 1
ATOM 1968 O O . GLY B 1 112 ? -10.432 -20.521 -7.818 1 90.36 112 GLY B O 1
ATOM 1969 N N . ILE B 1 113 ? -8.291 -20.477 -7.418 1 92.76 113 ILE B N 1
ATOM 1970 C CA . ILE B 1 113 ? -8.286 -19.102 -6.929 1 92.76 113 ILE B CA 1
ATOM 1971 C C . ILE B 1 113 ? -8.01 -18.144 -8.084 1 92.76 113 ILE B C 1
ATOM 1973 O O . ILE B 1 113 ? -8.427 -16.983 -8.05 1 92.76 113 ILE B O 1
ATOM 1977 N N . LEU B 1 114 ? -7.385 -18.581 -9.12 1 92.75 114 LEU B N 1
ATOM 1978 C CA . LEU B 1 114 ? -6.914 -17.723 -10.202 1 92.75 114 LEU B CA 1
ATOM 1979 C C . LEU B 1 114 ? -8.076 -16.975 -10.848 1 92.75 114 LEU B C 1
ATOM 1981 O O . LEU B 1 114 ? -7.988 -15.768 -11.085 1 92.75 114 LEU B O 1
ATOM 1985 N N . PRO B 1 115 ? -9.27 -17.666 -11.068 1 92.18 115 PRO B N 1
ATOM 1986 C CA . PRO B 1 115 ? -10.395 -16.918 -11.632 1 92.18 115 PRO B CA 1
ATOM 1987 C C . PRO B 1 115 ? -10.893 -15.812 -10.703 1 92.18 115 PRO B C 1
ATOM 1989 O O . PRO B 1 115 ? -11.323 -14.755 -11.171 1 92.18 115 PRO B O 1
ATOM 1992 N N . VAL B 1 116 ? -10.821 -16.015 -9.466 1 93.91 116 VAL B N 1
ATOM 1993 C CA . VAL B 1 116 ? -11.239 -15.024 -8.48 1 93.91 116 VAL B CA 1
ATOM 1994 C C . VAL B 1 116 ? -10.267 -13.847 -8.48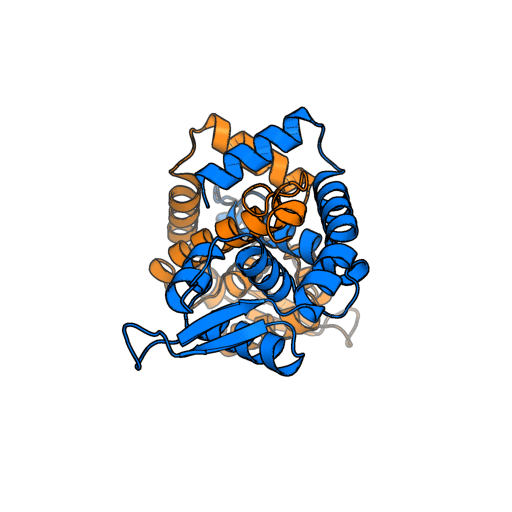6 1 93.91 116 VAL B C 1
ATOM 1996 O O . VAL B 1 116 ? -10.684 -12.688 -8.417 1 93.91 116 VAL B O 1
ATOM 1999 N N . MET B 1 117 ? -8.975 -14.157 -8.612 1 93.48 117 MET B N 1
ATOM 2000 C CA . MET B 1 117 ? -7.961 -13.106 -8.645 1 93.48 117 MET B CA 1
ATOM 2001 C C . MET B 1 117 ? -8.139 -12.217 -9.871 1 93.48 117 MET B C 1
ATOM 2003 O O . MET B 1 117 ? -7.943 -11.002 -9.796 1 93.48 117 MET B O 1
ATOM 2007 N N . ARG B 1 118 ? -8.575 -12.778 -10.934 1 93.88 118 ARG B N 1
ATOM 2008 C CA . ARG B 1 118 ? -8.853 -11.991 -12.132 1 93.88 118 ARG B CA 1
ATOM 2009 C C . ARG B 1 118 ? -10.036 -11.055 -11.91 1 93.88 118 ARG B C 1
ATOM 2011 O O . ARG B 1 118 ? -10.026 -9.914 -12.377 1 93.88 118 ARG B O 1
ATOM 2018 N N . GLU B 1 119 ? -11.002 -11.571 -11.212 1 94.86 119 GLU B N 1
ATOM 2019 C CA . GLU B 1 119 ? -12.166 -10.75 -10.893 1 94.86 119 GLU B CA 1
ATOM 2020 C C . GLU B 1 119 ? -11.794 -9.608 -9.952 1 94.86 119 GLU B C 1
ATOM 2022 O O . GLU B 1 119 ? -12.293 -8.489 -10.098 1 94.86 119 GLU B O 1
ATOM 2027 N N . ILE B 1 120 ? -10.93 -9.905 -9.034 1 95.08 120 ILE B N 1
ATOM 2028 C CA . ILE B 1 120 ? -10.469 -8.888 -8.094 1 95.08 120 ILE B CA 1
ATOM 2029 C C . ILE B 1 120 ? -9.741 -7.779 -8.85 1 95.08 120 ILE B C 1
ATOM 2031 O O . ILE B 1 120 ? -9.955 -6.594 -8.584 1 95.08 120 ILE B O 1
ATOM 2035 N N . THR B 1 121 ? -8.919 -8.172 -9.784 1 95.4 121 THR B N 1
ATOM 2036 C CA . THR B 1 121 ? -8.226 -7.202 -10.625 1 95.4 121 THR B CA 1
ATOM 2037 C C . THR B 1 121 ? -9.225 -6.33 -11.381 1 95.4 121 THR B C 1
ATOM 2039 O O . THR B 1 121 ? -9.093 -5.105 -11.405 1 95.4 121 THR B O 1
ATOM 2042 N N . ARG B 1 122 ? -10.219 -6.963 -11.9 1 95.82 122 ARG B N 1
ATOM 2043 C CA . ARG B 1 122 ? -11.245 -6.244 -12.649 1 95.82 122 ARG B CA 1
ATOM 2044 C C . ARG B 1 122 ? -11.988 -5.259 -11.753 1 95.82 122 ARG B C 1
ATOM 2046 O O . ARG B 1 122 ? -12.223 -4.113 -12.141 1 95.82 122 ARG B O 1
ATOM 2053 N N . GLU B 1 123 ? -12.308 -5.69 -10.614 1 96.95 123 GLU B N 1
ATOM 2054 C CA . GLU B 1 123 ? -13.026 -4.833 -9.675 1 96.95 123 GLU B CA 1
ATOM 2055 C C . GLU B 1 123 ? -12.16 -3.659 -9.226 1 96.95 123 GLU B C 1
ATOM 2057 O O . GLU B 1 123 ? -12.653 -2.54 -9.074 1 96.95 123 GLU B O 1
ATOM 2062 N N . THR B 1 124 ? -10.896 -3.929 -9.035 1 97.26 124 THR B N 1
ATOM 2063 C CA . THR B 1 124 ? -9.97 -2.884 -8.613 1 97.26 124 THR B CA 1
ATOM 2064 C C . THR B 1 124 ? -9.853 -1.801 -9.681 1 97.26 124 THR B C 1
ATOM 2066 O O . THR B 1 124 ? -9.799 -0.611 -9.363 1 97.26 124 THR B O 1
ATOM 2069 N N . LEU B 1 125 ? -9.906 -2.19 -10.902 1 98.07 125 LEU B N 1
ATOM 2070 C CA . LEU B 1 125 ? -9.654 -1.282 -12.015 1 98.07 125 LEU B CA 1
ATOM 2071 C C . LEU B 1 125 ? -10.962 -0.754 -12.593 1 98.07 125 LEU B C 1
ATOM 2073 O O . LEU B 1 125 ? -10.953 0.064 -13.516 1 98.07 125 LEU B O 1
ATOM 2077 N N . ALA B 1 126 ? -12.088 -1.16 -12.063 1 97.69 126 ALA B N 1
ATOM 2078 C CA . ALA B 1 126 ? -13.421 -0.943 -12.62 1 97.69 126 ALA B CA 1
ATOM 2079 C C . ALA B 1 126 ? -13.686 0.542 -12.846 1 97.69 126 ALA B C 1
ATOM 2081 O O . ALA B 1 126 ? -14.367 0.92 -13.803 1 97.69 126 ALA B O 1
ATOM 2082 N N . PRO B 1 127 ? -13.132 1.473 -12.056 1 98.25 127 PRO B N 1
ATOM 2083 C CA . PRO B 1 127 ? -13.413 2.897 -12.255 1 98.25 127 PRO B CA 1
ATOM 2084 C C . PRO B 1 127 ? -12.677 3.48 -13.459 1 98.25 127 PRO B C 1
ATOM 2086 O O . PRO B 1 127 ? -12.923 4.627 -13.841 1 98.25 127 PRO B O 1
ATOM 2089 N N . LEU B 1 128 ? -11.862 2.72 -14.084 1 98.53 128 LEU B N 1
ATOM 2090 C CA . LEU B 1 128 ? -11.011 3.22 -15.157 1 98.53 128 LEU B CA 1
ATOM 2091 C C . LEU B 1 128 ? -11.442 2.648 -16.504 1 98.53 128 LEU B C 1
ATOM 2093 O O . LEU B 1 128 ? -11.867 1.494 -16.586 1 98.53 128 LEU B O 1
ATOM 2097 N N . SER B 1 129 ? -11.269 3.422 -17.563 1 98.36 129 SER B N 1
ATOM 2098 C CA . SER B 1 129 ? -11.413 2.903 -18.919 1 98.36 129 SER B CA 1
ATOM 2099 C C . SER B 1 129 ? -10.29 1.93 -19.26 1 98.36 129 SER B C 1
ATOM 2101 O O . SER B 1 129 ? -9.265 1.891 -18.575 1 98.36 129 SER B O 1
ATOM 2103 N N . PRO B 1 130 ? -10.441 1.119 -20.309 1 97.6 130 PRO B N 1
ATOM 2104 C CA . PRO B 1 130 ? -9.389 0.177 -20.698 1 97.6 130 PRO B CA 1
ATOM 2105 C C . PRO B 1 130 ? -8.054 0.866 -20.973 1 97.6 130 PRO B C 1
ATOM 2107 O O . PRO B 1 130 ? -7.001 0.36 -20.577 1 97.6 130 PRO B O 1
ATOM 2110 N N . THR B 1 131 ? -8.133 2.021 -21.525 1 98.26 131 THR B N 1
ATOM 2111 C CA . THR B 1 131 ? -6.911 2.764 -21.812 1 98.26 131 THR B CA 1
ATOM 2112 C C . THR B 1 131 ? -6.282 3.288 -20.525 1 98.26 131 THR B C 1
ATOM 2114 O O . THR B 1 131 ? -5.06 3.249 -20.365 1 98.26 131 THR B O 1
ATOM 2117 N N . GLU B 1 132 ? -7.1 3.72 -19.603 1 98.47 132 GLU B N 1
ATOM 2118 C CA . GLU B 1 132 ? -6.614 4.192 -18.31 1 98.47 132 GLU B CA 1
ATOM 2119 C C . GLU B 1 132 ? -5.993 3.054 -17.505 1 98.47 132 GLU B C 1
ATOM 2121 O O . GLU B 1 132 ? -4.991 3.25 -16.814 1 98.47 132 GLU B O 1
ATOM 2126 N N . GLN B 1 133 ? -6.57 1.876 -17.657 1 98.33 133 GLN B N 1
ATOM 2127 C CA . GLN B 1 133 ? -6.041 0.708 -16.96 1 98.33 133 GLN B CA 1
ATOM 2128 C C . GLN B 1 133 ? -4.636 0.366 -17.448 1 98.33 133 GLN B C 1
ATOM 2130 O O . GLN B 1 133 ? -3.729 0.148 -16.642 1 98.33 133 GLN B O 1
ATOM 2135 N N . GLU B 1 134 ? -4.51 0.36 -18.719 1 97.97 134 GLU B N 1
ATOM 2136 C CA . GLU B 1 134 ? -3.207 0.065 -19.306 1 97.97 134 GLU B CA 1
ATOM 2137 C C . GLU B 1 134 ? -2.168 1.104 -18.893 1 97.97 134 GLU B C 1
ATOM 2139 O O . GLU B 1 134 ? -1.023 0.759 -18.593 1 97.97 134 GLU B O 1
ATOM 2144 N N . THR B 1 135 ? -2.582 2.324 -18.862 1 98.57 135 THR B N 1
ATOM 2145 C CA . THR B 1 135 ? -1.685 3.411 -18.487 1 98.57 135 THR B CA 1
ATOM 2146 C C . THR B 1 135 ? -1.275 3.293 -17.021 1 98.57 135 THR B C 1
ATOM 2148 O O . THR B 1 135 ? -0.1 3.454 -16.685 1 98.57 135 THR B O 1
ATOM 2151 N N . LEU B 1 136 ? -2.237 2.989 -16.185 1 98.6 136 LEU B N 1
ATOM 2152 C CA . LEU B 1 136 ? -1.933 2.845 -14.766 1 98.6 136 LEU B CA 1
ATOM 2153 C C . LEU B 1 136 ? -0.921 1.727 -14.537 1 98.6 136 LEU B C 1
ATOM 2155 O O . LEU B 1 136 ? 0.072 1.917 -13.831 1 98.6 136 LEU B O 1
ATOM 2159 N N . VAL B 1 137 ? -1.151 0.602 -15.154 1 98.2 137 VAL B N 1
ATOM 2160 C CA . VAL B 1 137 ? -0.273 -0.553 -14.992 1 98.2 137 VAL B CA 1
ATOM 2161 C C . VAL B 1 137 ? 1.131 -0.208 -15.482 1 98.2 137 VAL B C 1
ATOM 2163 O O . VAL B 1 137 ? 2.121 -0.511 -14.812 1 98.2 137 VAL B O 1
ATOM 2166 N N . ARG B 1 138 ? 1.17 0.456 -16.586 1 98.28 138 ARG B N 1
ATOM 2167 C CA . ARG B 1 138 ? 2.456 0.849 -17.154 1 98.28 138 ARG B CA 1
ATOM 2168 C C . ARG B 1 138 ? 3.203 1.791 -16.216 1 98.28 138 ARG B C 1
ATOM 2170 O O . ARG B 1 138 ? 4.404 1.627 -15.989 1 98.28 138 ARG B O 1
ATOM 2177 N N . LEU B 1 139 ? 2.552 2.745 -15.68 1 98.66 139 LEU B N 1
ATOM 2178 C CA . LEU B 1 139 ? 3.179 3.742 -14.82 1 98.66 139 LEU B CA 1
ATOM 2179 C C . LEU B 1 139 ? 3.592 3.128 -13.486 1 98.66 139 LEU B C 1
ATOM 2181 O O . LEU B 1 139 ? 4.655 3.45 -12.952 1 98.66 139 LEU B O 1
ATOM 2185 N N . LEU B 1 140 ? 2.756 2.236 -12.953 1 98.36 140 LEU B N 1
ATOM 2186 C CA . LEU B 1 140 ? 3.108 1.551 -11.715 1 98.36 140 LEU B CA 1
ATOM 2187 C C . LEU B 1 140 ? 4.348 0.684 -11.906 1 98.36 140 LEU B C 1
ATOM 2189 O O . LEU B 1 140 ? 5.193 0.596 -11.012 1 98.36 140 LEU B O 1
ATOM 2193 N N . LYS B 1 141 ? 4.48 0.079 -13.064 1 97.61 141 LYS B N 1
ATOM 2194 C CA . LYS B 1 141 ? 5.666 -0.72 -13.363 1 97.61 141 LYS B CA 1
ATOM 2195 C C . LYS B 1 141 ? 6.925 0.142 -13.356 1 97.61 141 LYS B C 1
ATOM 2197 O O . LYS B 1 141 ? 7.99 -0.308 -12.929 1 97.61 141 LYS B O 1
ATOM 2202 N N . LYS B 1 142 ? 6.811 1.374 -13.722 1 97.69 142 LYS B N 1
ATOM 2203 C CA . LYS B 1 142 ? 7.957 2.276 -13.798 1 97.69 142 LYS B CA 1
ATOM 2204 C C . LYS B 1 142 ? 8.42 2.696 -12.406 1 97.69 142 LYS B C 1
ATOM 2206 O O . LYS B 1 142 ? 9.594 3.015 -12.207 1 97.69 142 LYS B O 1
ATOM 2211 N N . ILE B 1 143 ? 7.472 2.703 -11.451 1 96.72 143 ILE B N 1
ATOM 2212 C CA . ILE B 1 143 ? 7.88 3.223 -10.15 1 96.72 143 ILE B CA 1
ATOM 2213 C C . ILE B 1 143 ? 7.952 2.081 -9.139 1 96.72 143 ILE B C 1
ATOM 2215 O O . ILE B 1 143 ? 7.938 2.315 -7.928 1 96.72 143 ILE B O 1
ATOM 2219 N N . SER B 1 144 ? 7.769 0.835 -9.499 1 91.6 144 SER B N 1
ATOM 2220 C CA . SER B 1 144 ? 7.803 -0.321 -8.61 1 91.6 144 SER B CA 1
ATOM 2221 C C . SER B 1 144 ? 9.154 -1.027 -8.672 1 91.6 144 SER B C 1
ATOM 2223 O O . SER B 1 144 ? 9.912 -0.844 -9.627 1 91.6 144 SER B O 1
#

Radius of gyration: 21.71 Å; Cα contacts (8 Å, |Δi|>4): 352; chains: 2; bounding box: 46×61×48 Å

Foldseek 3Di:
DVVPVVVDPDDLVPDPVNVVVVLVVVLQVLCVVQFPDPDHPLLLLLLVCQAPDDDFAFLVNSCVSSVHDSVVSVVSVVVCVVVQQKDWDQDPVHNVTIGMHGDPVNVVSSVVGVVSVVVSLCVSCVVDDPVRSVVVVVVVVVVD/DVVVVVVDPDDLVPDPVNVVVVLVVVLQVLCVVQFPDPDHPLLLLLLVCQAPDDDFAFLVNSCVSSVHDSVVSVVSVVVCVVVQQKDWDQDPVHNVTIGMHGDPVNVVSSVVGVVSVVVSLCVSCVVDDPVRSVVVVVVVVVVD

Organism: NCBI:txid2306993

Solvent-accessible surface area (backbone atoms only — not comparable to full-atom values): 15868 Å² total; per-residue (Å²): 119,53,58,57,60,57,66,37,97,66,52,68,95,68,33,58,68,54,34,38,50,41,28,40,49,48,42,49,54,52,38,68,75,62,57,70,93,81,62,47,73,69,46,43,52,50,53,50,46,43,46,54,44,80,70,81,33,36,65,69,58,49,16,62,75,66,73,39,52,71,71,55,35,51,53,46,49,51,54,37,37,75,69,50,27,34,47,77,40,70,28,90,87,40,79,90,36,51,26,45,38,54,30,74,59,27,51,52,50,47,64,67,43,51,65,53,53,53,49,42,46,47,61,53,44,58,78,45,53,74,69,52,44,53,49,48,48,54,53,34,58,61,47,74,119,54,61,58,61,56,66,35,97,65,51,68,94,67,34,57,67,53,34,39,51,41,28,41,50,49,40,50,51,54,39,68,74,63,57,69,93,79,60,48,74,68,46,44,52,50,53,51,46,43,46,53,44,78,72,80,34,36,65,70,57,48,15,62,76,67,73,41,52,70,70,56,35,51,52,45,51,51,54,37,37,75,67,49,27,32,49,76,40,71,28,91,89,40,78,91,36,51,26,44,38,55,31,75,60,27,51,53,50,47,64,66,42,50,66,52,51,52,49,42,47,48,61,53,46,58,76,43,54,76,68,51,44,54,49,48,47,54,53,34,59,61,46,75

pLDDT: mean 89.85, std 11.26, range [35.88, 98.66]

Sequence (288 aa):
MASDLASQDYRLDEQVGFLLRKANQRHLTILSGMMPGGLTSMQFSTLYRLATEPGPVSQNALGRMVAMDAATTKGVVARLQARNLIRTEPDPTDKRRYTLSTTEEGRALLAGILPVMREITRETLAPLSPTEQETLVRLLKKISMASDLASQDYRLDEQVGFLLRKANQRHLTILSGMMPGGLTSMQFSTLYRLATEPGPVSQNALGRMVAMDAATTKGVVARLQARNLIRTEPDPTDKRRYTLSTTEEGRALLAGILPVMREITRETLAPLSPTEQETLVRLLKKIS

InterPro domains:
  IPR000835 MarR-type HTH domain [PF12802] (38-97)
  IPR000835 MarR-type HTH domain [PR00598] (57-73)
  IPR000835 MarR-type HTH domain [PR00598] (93-109)
  IPR000835 MarR-type HTH domain [PR00598] (123-143)
  IPR000835 MarR-type HTH domain [PS50995] (2-144)
  IPR000835 MarR-type HTH domain [SM00347] (32-133)
  IPR036388 Winged helix-like DNA-binding domain superfamily [G3DSA:1.10.10.10] (6-144)
  IPR036390 Winged helix DNA-binding domain superfamily [SSF46785] (10-143)
  IPR039422 Transcription regulators MarR/SlyA-like [PTHR33164] (15-143)